Protein AF-A0A356T9X7-F1 (afdb_monomer)

Nearest PDB structures (foldseek):
  4q1z-assembly1_A  TM=3.725E-01  e=5.672E-03  Bacteroides thetaiotaomicron VPI-5482
  8qox-assembly1_X  TM=5.137E-01  e=8.624E-02  Sulfolobus acidocaldarius DSM 639
  5xgi-assembly1_A  TM=4.106E-01  e=8.331E-01  Homo sapiens
  2pmq-assembly1_B  TM=5.609E-01  e=1.843E+00  Salipiger bermudensis HTCC2601

Sequence (178 aa):
MLAACDPGSSGVQIELYAQADVSELSVTVVSLDSPSLPPAMPAPRVFTPARSQRDLEDNPLRVGIELDRPSTILVHMVAKTPDDGVLVATRCYGVTGIVTDSVVLVGPVGALDLDGDTWLSSAATSCRERSEGGGERACEDTDYLCPEMRASDCDDSNDMIFPGAGFQCQNGVDEDCD

Radius of gyration: 16.41 Å; Cα contacts (8 Å, |Δi|>4): 429; chains: 1; bounding box: 50×40×50 Å

Structure (mmCIF, N/CA/C/O backbone):
data_AF-A0A356T9X7-F1
#
_entry.id   AF-A0A356T9X7-F1
#
loop_
_atom_site.group_PDB
_atom_site.id
_atom_site.type_symbol
_atom_site.label_atom_id
_atom_site.label_alt_id
_atom_site.label_comp_id
_atom_site.label_asym_id
_atom_site.label_entity_id
_atom_site.label_seq_id
_atom_site.pdbx_PDB_ins_code
_atom_site.Cartn_x
_atom_site.Cartn_y
_atom_site.Cartn_z
_atom_site.occupancy
_atom_site.B_iso_or_equiv
_atom_site.auth_seq_id
_atom_site.auth_comp_id
_atom_site.auth_asym_id
_atom_site.auth_atom_id
_atom_site.pdbx_PDB_model_num
ATOM 1 N N . MET A 1 1 ? -33.752 -11.631 7.894 1.00 36.06 1 MET A N 1
ATOM 2 C CA . MET A 1 1 ? -33.281 -12.626 6.913 1.00 36.06 1 MET A CA 1
ATOM 3 C C . MET A 1 1 ? -31.774 -12.464 6.861 1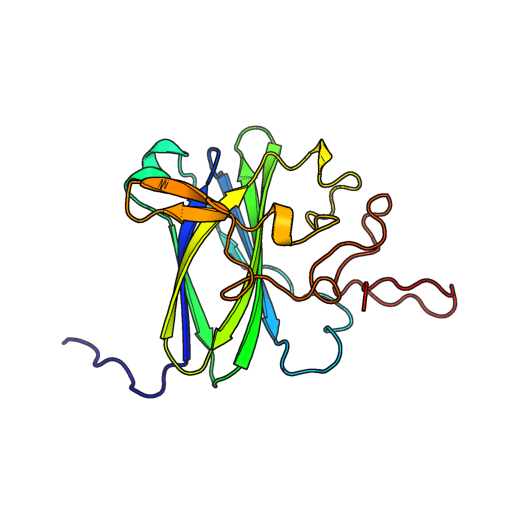.00 36.06 1 MET A C 1
ATOM 5 O O . MET A 1 1 ? -31.303 -11.503 6.277 1.00 36.06 1 MET A O 1
ATOM 9 N N . LEU A 1 2 ? -31.053 -13.264 7.648 1.00 42.03 2 LEU A N 1
ATOM 10 C CA . LEU A 1 2 ? -29.591 -13.219 7.721 1.00 42.03 2 LEU A CA 1
ATOM 11 C C . LEU A 1 2 ? -29.070 -13.966 6.493 1.00 42.03 2 LEU A C 1
ATOM 13 O O . LEU A 1 2 ? -29.421 -15.132 6.314 1.00 42.03 2 LEU A O 1
ATOM 17 N N . ALA A 1 3 ? -28.330 -13.284 5.620 1.00 44.94 3 ALA A N 1
ATOM 18 C CA . ALA A 1 3 ? -27.620 -13.945 4.535 1.00 44.94 3 ALA A CA 1
ATOM 19 C C . ALA A 1 3 ? -26.618 -14.917 5.169 1.00 44.94 3 ALA A C 1
ATOM 21 O O . ALA A 1 3 ? -25.785 -14.511 5.977 1.00 44.94 3 ALA A O 1
ATOM 22 N N . ALA A 1 4 ? -26.769 -16.207 4.879 1.00 49.22 4 ALA A N 1
ATOM 23 C CA . ALA A 1 4 ? -25.780 -17.203 5.254 1.00 49.22 4 ALA A CA 1
ATOM 24 C C . ALA A 1 4 ? -24.479 -16.878 4.508 1.00 49.22 4 ALA A C 1
ATOM 26 O O . ALA A 1 4 ? -24.523 -16.646 3.301 1.00 49.22 4 ALA A O 1
ATOM 27 N N . CYS A 1 5 ? -23.350 -16.834 5.220 1.00 48.06 5 CYS A N 1
ATOM 28 C CA . CYS A 1 5 ? -22.033 -16.733 4.602 1.00 48.06 5 CYS A CA 1
ATOM 29 C C . CYS A 1 5 ? -21.877 -17.890 3.610 1.00 48.06 5 CYS A C 1
ATOM 31 O O . CYS A 1 5 ? -22.024 -19.050 3.999 1.00 48.06 5 CYS A O 1
ATOM 33 N N . ASP A 1 6 ? -21.628 -17.570 2.343 1.00 56.34 6 ASP A N 1
ATOM 34 C CA . ASP A 1 6 ? -21.307 -18.561 1.325 1.00 56.34 6 ASP A CA 1
ATOM 35 C C . ASP A 1 6 ? -19.989 -19.253 1.724 1.00 56.34 6 ASP A C 1
ATOM 37 O O . ASP A 1 6 ? -18.969 -18.572 1.841 1.00 56.34 6 ASP A O 1
ATOM 41 N N . PRO A 1 7 ? -19.973 -20.573 1.987 1.00 52.97 7 PRO A N 1
ATOM 42 C CA . PRO A 1 7 ? -18.763 -21.296 2.378 1.00 52.97 7 PRO A CA 1
ATOM 43 C C . PRO A 1 7 ? -17.703 -21.376 1.260 1.00 52.97 7 PRO A C 1
ATOM 45 O O . PRO A 1 7 ? -16.644 -21.959 1.488 1.00 52.97 7 PRO A O 1
ATOM 48 N N . GLY A 1 8 ? -17.972 -20.818 0.071 1.00 56.91 8 GLY A N 1
ATOM 49 C CA . GLY A 1 8 ? -17.011 -20.656 -1.023 1.00 56.91 8 GLY A CA 1
ATOM 50 C C . GLY A 1 8 ? -16.302 -19.297 -1.094 1.00 56.91 8 GLY A C 1
ATOM 51 O O . GLY A 1 8 ? -15.525 -19.093 -2.025 1.00 56.91 8 GLY A O 1
ATOM 52 N N . SER A 1 9 ? -16.547 -18.359 -0.169 1.00 74.44 9 SER A N 1
ATOM 53 C CA . SER A 1 9 ? -15.955 -17.020 -0.260 1.00 74.44 9 SER A CA 1
ATOM 54 C C . SER A 1 9 ? -14.454 -17.023 0.062 1.00 74.44 9 SER A C 1
ATOM 56 O O . SER A 1 9 ? -14.013 -17.412 1.145 1.00 74.44 9 SER A O 1
ATOM 58 N N . SER A 1 10 ? -13.653 -16.585 -0.909 1.00 91.06 10 SER A N 1
ATOM 59 C CA . SER A 1 10 ? -12.241 -16.244 -0.721 1.00 91.06 10 SER A CA 1
ATOM 60 C C . SER A 1 10 ? -12.121 -14.726 -0.663 1.00 91.06 10 SER A C 1
ATOM 62 O O . SER A 1 10 ? -12.774 -14.026 -1.433 1.00 91.06 10 SER A O 1
ATOM 64 N N . GLY A 1 11 ? -11.321 -14.191 0.251 1.00 95.25 11 GLY A N 1
ATOM 65 C CA .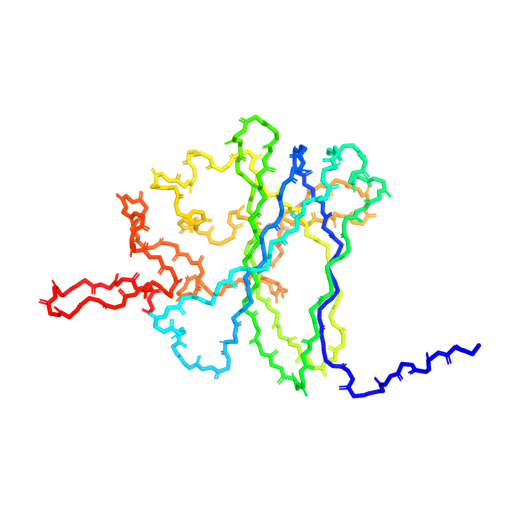 GLY A 1 11 ? -11.154 -12.748 0.347 1.00 95.25 11 GLY A CA 1
ATOM 66 C C . GLY A 1 11 ? -10.278 -12.289 1.497 1.00 95.25 11 GLY A C 1
ATOM 67 O O . GLY A 1 11 ? -9.840 -13.081 2.329 1.00 95.25 11 GLY A O 1
ATOM 68 N N . VAL A 1 12 ? -10.052 -10.981 1.540 1.00 97.19 12 VAL A N 1
ATOM 69 C CA . VAL A 1 12 ? -9.304 -10.303 2.600 1.00 97.19 12 VAL A CA 1
ATOM 70 C C . VAL A 1 12 ? -10.206 -9.264 3.255 1.00 97.19 12 VAL A C 1
ATOM 72 O O . VAL A 1 12 ? -10.889 -8.502 2.570 1.00 97.19 12 VAL A O 1
ATOM 75 N N . GLN A 1 13 ? -10.215 -9.228 4.582 1.00 97.38 13 GLN A N 1
ATOM 76 C CA . GLN A 1 13 ? -10.839 -8.180 5.379 1.00 97.38 13 GLN A CA 1
ATOM 77 C C . GLN A 1 13 ? -9.746 -7.432 6.132 1.00 97.38 13 GLN A C 1
ATOM 79 O O . GLN A 1 13 ? -9.086 -8.002 6.996 1.00 97.38 13 GLN A O 1
ATOM 84 N N . ILE A 1 14 ? -9.564 -6.159 5.803 1.00 97.69 14 ILE A N 1
ATOM 85 C CA . ILE A 1 14 ? -8.523 -5.315 6.386 1.00 97.69 14 ILE A CA 1
ATOM 86 C C . ILE A 1 14 ? -9.181 -4.301 7.317 1.00 97.69 14 ILE A C 1
ATOM 88 O O . ILE A 1 14 ? -10.026 -3.511 6.884 1.00 97.69 14 ILE A O 1
ATOM 92 N N . GLU A 1 15 ? -8.782 -4.305 8.586 1.00 97.31 15 GLU A N 1
ATOM 93 C CA . GLU A 1 15 ? -8.975 -3.178 9.496 1.00 97.31 15 GLU A CA 1
ATOM 94 C C . GLU A 1 15 ? -7.831 -2.184 9.292 1.00 97.31 15 GLU A C 1
ATOM 96 O O . GLU A 1 15 ? -6.682 -2.437 9.646 1.00 97.31 15 GLU A O 1
ATOM 101 N N . LEU A 1 16 ? -8.147 -1.056 8.671 1.00 97.88 16 LEU A N 1
ATOM 102 C CA . LEU A 1 16 ? -7.188 -0.064 8.223 1.00 97.88 16 LEU A CA 1
ATOM 103 C C . LEU A 1 16 ? -7.146 1.127 9.187 1.00 97.88 16 LEU A C 1
ATOM 105 O O . LEU A 1 16 ? -8.133 1.846 9.384 1.00 97.88 16 LEU A O 1
ATOM 109 N N . TYR A 1 17 ? -5.961 1.326 9.745 1.00 97.56 17 TYR A N 1
ATOM 110 C CA . TYR A 1 17 ? -5.529 2.435 10.584 1.00 97.56 17 TYR A CA 1
ATOM 111 C C . TYR A 1 17 ? -4.549 3.318 9.802 1.00 97.56 17 TYR A C 1
ATOM 113 O O . TYR A 1 17 ? -4.086 2.955 8.719 1.00 97.56 17 TYR A O 1
ATOM 121 N N . ALA A 1 18 ? -4.189 4.472 10.356 1.00 97.44 18 ALA A N 1
ATOM 122 C CA . ALA A 1 18 ? -3.248 5.390 9.728 1.00 97.44 18 ALA A CA 1
ATOM 123 C C . ALA A 1 18 ? -2.431 6.157 10.773 1.00 97.44 18 ALA A C 1
ATOM 125 O O . ALA A 1 18 ? -2.897 6.365 11.893 1.00 97.44 18 ALA A O 1
ATOM 126 N N . GLN A 1 19 ? -1.232 6.601 10.393 1.00 96.50 19 GLN A N 1
ATOM 127 C CA . GLN A 1 19 ? -0.386 7.483 11.209 1.00 96.50 19 GLN A CA 1
ATOM 128 C C . GLN A 1 19 ? -0.800 8.964 11.154 1.00 96.50 19 GLN A C 1
ATOM 130 O O . GLN A 1 19 ? -0.303 9.766 11.942 1.00 96.50 19 GLN A O 1
ATOM 135 N N . ALA A 1 20 ? -1.714 9.333 10.253 1.00 97.06 20 ALA A N 1
ATOM 136 C CA . ALA A 1 20 ? -2.249 10.686 10.118 1.00 97.06 20 ALA A CA 1
ATOM 137 C C . ALA A 1 20 ? -3.712 10.666 9.633 1.00 97.06 20 ALA A C 1
ATOM 139 O O . ALA A 1 20 ? -4.288 9.603 9.390 1.00 97.06 20 ALA A O 1
ATOM 140 N N . ASP A 1 21 ? -4.313 11.850 9.512 1.00 98.00 21 ASP A N 1
ATOM 141 C CA . ASP A 1 21 ? -5.657 12.033 8.957 1.00 98.00 21 ASP A CA 1
ATOM 142 C C . ASP A 1 21 ? -5.719 11.576 7.489 1.00 98.00 21 ASP A C 1
ATOM 144 O O . ASP A 1 21 ? -4.783 11.791 6.722 1.00 98.00 21 ASP A O 1
ATOM 148 N N . VAL A 1 22 ? -6.845 10.983 7.085 1.00 98.12 22 VAL A N 1
ATOM 149 C CA . VAL A 1 22 ? -7.063 10.411 5.748 1.00 98.12 22 VAL A CA 1
ATOM 150 C C . VAL A 1 22 ? -8.223 11.121 5.052 1.00 98.12 22 VAL A C 1
ATOM 152 O O . VAL A 1 22 ? -9.377 11.012 5.476 1.00 98.12 22 VAL A O 1
ATOM 155 N N . SER A 1 23 ? -7.938 11.816 3.952 1.00 97.88 23 SER A N 1
ATOM 156 C CA . SER A 1 23 ? -8.932 12.476 3.094 1.00 97.88 23 SER A CA 1
ATOM 157 C C . SER A 1 23 ? -9.396 11.568 1.947 1.00 97.88 23 SER A C 1
ATOM 159 O O . SER A 1 23 ? -10.595 11.479 1.670 1.00 97.88 23 SER A O 1
ATOM 161 N N . GLU A 1 24 ? -8.463 10.830 1.347 1.00 98.25 24 GLU A N 1
ATOM 162 C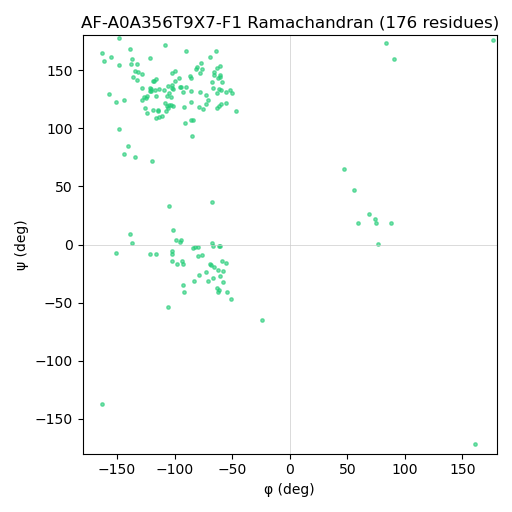 CA . GLU A 1 24 ? -8.665 9.909 0.224 1.00 98.25 24 GLU A CA 1
ATOM 163 C C . GLU A 1 24 ? -7.906 8.602 0.481 1.00 98.25 24 GLU A C 1
ATOM 165 O O . GLU A 1 24 ? -6.821 8.627 1.052 1.00 98.25 24 GLU A O 1
ATOM 170 N N . LEU A 1 25 ? -8.468 7.472 0.054 1.00 98.56 25 LEU A N 1
ATOM 171 C CA . LEU A 1 25 ? -7.849 6.149 0.065 1.00 98.56 25 LEU A CA 1
ATOM 172 C C . LEU A 1 25 ? -7.975 5.529 -1.327 1.00 98.56 25 LEU A C 1
ATOM 174 O O . LEU A 1 25 ? -9.080 5.361 -1.835 1.00 98.56 25 LEU A O 1
ATOM 178 N N . SER A 1 26 ? -6.851 5.137 -1.903 1.00 98.50 26 SER A N 1
ATOM 179 C CA . SER A 1 26 ? -6.735 4.388 -3.147 1.00 98.50 26 SER A CA 1
ATOM 180 C C . SER A 1 26 ? -6.269 2.968 -2.841 1.00 98.50 26 SER A C 1
ATOM 182 O O . SER A 1 26 ? -5.328 2.777 -2.076 1.00 98.50 26 SER A O 1
ATOM 184 N N . VAL A 1 27 ? -6.933 1.970 -3.427 1.00 98.56 27 VAL A N 1
ATOM 185 C CA . VAL A 1 27 ? -6.595 0.550 -3.259 1.00 98.56 27 VAL A CA 1
ATOM 186 C C . VAL A 1 27 ? -6.389 -0.090 -4.625 1.00 98.56 27 VAL A C 1
ATOM 188 O O . VAL A 1 27 ? -7.327 -0.182 -5.425 1.00 98.56 27 VAL A O 1
ATOM 191 N N . THR A 1 28 ? -5.174 -0.563 -4.870 1.00 97.94 28 THR A N 1
ATOM 192 C CA . THR A 1 28 ? -4.791 -1.344 -6.048 1.00 97.94 28 THR A CA 1
ATOM 193 C C . THR A 1 28 ? -4.633 -2.803 -5.638 1.00 97.94 28 THR A C 1
ATOM 195 O O . THR A 1 28 ? -3.964 -3.105 -4.652 1.00 97.94 28 THR A O 1
ATOM 198 N N . VAL A 1 29 ? -5.260 -3.716 -6.384 1.00 97.25 29 VAL A N 1
ATOM 199 C CA . VAL A 1 29 ? -5.202 -5.161 -6.123 1.00 97.25 29 VAL A CA 1
ATOM 200 C C . VAL A 1 29 ? -4.697 -5.874 -7.366 1.00 97.25 29 VAL A C 1
ATOM 202 O O . VAL A 1 29 ? -5.246 -5.690 -8.453 1.00 97.25 29 VAL A O 1
ATOM 205 N N . VAL A 1 30 ? -3.676 -6.707 -7.195 1.00 95.56 30 VAL A N 1
ATOM 206 C CA . VAL A 1 30 ? -2.995 -7.425 -8.275 1.00 95.56 30 VAL A CA 1
ATOM 207 C C . VAL A 1 30 ? -2.933 -8.904 -7.931 1.00 95.56 30 VAL A C 1
ATOM 209 O O . VAL A 1 30 ? -2.582 -9.261 -6.812 1.00 95.56 30 VAL A O 1
ATOM 212 N N . SER A 1 31 ? -3.254 -9.781 -8.883 1.00 93.69 31 SER A N 1
ATOM 213 C CA . SER A 1 31 ? -3.030 -11.219 -8.703 1.00 93.69 31 SER A CA 1
ATOM 214 C C . SER A 1 31 ? -1.556 -11.554 -8.923 1.00 93.69 31 SER A C 1
ATOM 216 O O . SER A 1 31 ? -0.975 -11.173 -9.937 1.00 93.69 31 SER A O 1
ATOM 218 N N . LEU A 1 32 ? -0.978 -12.302 -7.988 1.00 92.88 32 LEU A N 1
ATOM 219 C CA . LEU A 1 32 ? 0.388 -12.827 -8.031 1.00 92.88 32 LEU A CA 1
ATOM 220 C C . LEU A 1 32 ? 0.435 -14.310 -8.431 1.00 92.88 32 LEU A C 1
ATOM 222 O O . LEU A 1 32 ? 1.473 -14.954 -8.304 1.00 92.88 32 LEU A O 1
ATOM 226 N N . ASP A 1 33 ? -0.671 -14.870 -8.929 1.00 91.81 33 ASP A N 1
ATOM 227 C CA . ASP A 1 33 ? -0.693 -16.240 -9.464 1.00 91.81 33 ASP A CA 1
ATOM 228 C C . ASP A 1 33 ? 0.175 -16.375 -10.736 1.00 91.81 33 ASP A C 1
ATOM 230 O O . ASP A 1 33 ? 0.554 -17.481 -11.126 1.00 91.81 33 ASP A O 1
ATOM 234 N N . SER A 1 34 ? 0.472 -15.251 -11.397 1.00 88.25 34 SER A N 1
ATOM 235 C CA . SER A 1 34 ? 1.355 -15.172 -12.561 1.00 88.25 34 SER A CA 1
ATOM 236 C C . SER A 1 34 ? 2.827 -15.015 -12.152 1.00 88.25 34 SER A C 1
ATOM 238 O O . SER A 1 34 ? 3.132 -14.309 -11.186 1.00 88.25 34 SER A O 1
ATOM 240 N N . PRO A 1 35 ? 3.775 -15.602 -12.911 1.00 82.38 35 PRO A N 1
ATOM 241 C CA . PRO A 1 35 ? 5.205 -15.492 -12.619 1.00 82.38 35 PRO A CA 1
ATOM 242 C C . PRO A 1 35 ? 5.775 -14.084 -12.840 1.00 82.38 35 PRO A C 1
ATOM 244 O O . PRO A 1 35 ? 6.825 -13.802 -12.278 1.00 82.38 35 PRO A O 1
ATOM 247 N N . SER A 1 36 ? 5.072 -13.218 -13.571 1.00 84.56 36 SER A N 1
ATOM 248 C CA . SER A 1 36 ? 5.383 -11.795 -13.750 1.00 84.56 36 SER A CA 1
ATOM 249 C C . SER A 1 36 ? 4.215 -10.927 -13.271 1.00 84.56 36 SER A C 1
ATOM 251 O O . SER A 1 36 ? 3.093 -11.429 -13.097 1.00 84.56 36 SER A O 1
ATOM 253 N N . LEU A 1 37 ? 4.470 -9.646 -12.998 1.00 88.00 37 LEU A N 1
ATOM 254 C CA . LEU A 1 37 ? 3.409 -8.665 -12.755 1.00 88.00 37 LEU A CA 1
ATOM 255 C C . LEU A 1 37 ? 2.644 -8.383 -14.062 1.00 88.00 37 LEU A C 1
ATOM 257 O O . LEU A 1 37 ? 3.099 -8.752 -15.152 1.00 88.00 37 LEU A O 1
ATOM 261 N N . PRO A 1 38 ? 1.425 -7.816 -13.993 1.00 87.81 38 PRO A N 1
ATOM 262 C CA . PRO A 1 38 ? 0.807 -7.282 -15.195 1.00 87.81 38 PRO A CA 1
ATOM 263 C C . PRO A 1 38 ? 1.695 -6.162 -15.765 1.00 87.81 38 PRO A C 1
ATOM 265 O O . PRO A 1 38 ? 2.204 -5.362 -14.989 1.00 87.81 38 PRO A O 1
ATOM 268 N N . PRO A 1 39 ? 1.797 -6.026 -17.099 1.00 81.75 39 PRO A N 1
ATOM 269 C CA . PRO A 1 39 ? 2.630 -5.004 -17.750 1.00 81.75 39 PRO A CA 1
ATOM 270 C C . PRO A 1 39 ? 2.133 -3.564 -17.533 1.00 81.75 39 PRO A C 1
ATOM 272 O O . PRO A 1 39 ? 2.631 -2.639 -18.157 1.00 81.75 39 PRO A O 1
ATOM 275 N N . ALA A 1 40 ? 1.053 -3.387 -16.779 1.00 87.62 40 ALA A N 1
ATOM 276 C CA . ALA A 1 40 ? 0.571 -2.112 -16.283 1.00 87.62 40 ALA A CA 1
ATOM 277 C C . ALA A 1 40 ? -0.294 -2.399 -15.054 1.00 87.62 40 ALA A C 1
ATOM 279 O O . ALA A 1 40 ? -1.216 -3.228 -15.121 1.00 87.62 40 ALA A O 1
ATOM 280 N N . MET A 1 41 ? -0.034 -1.698 -13.953 1.00 91.38 41 MET A N 1
ATOM 281 C CA . MET A 1 41 ? -0.850 -1.827 -12.753 1.00 91.38 41 MET A CA 1
ATOM 282 C C . MET A 1 41 ? -2.324 -1.478 -13.026 1.00 91.38 41 MET A C 1
ATOM 284 O O . MET A 1 41 ? -2.635 -0.534 -13.764 1.00 91.38 41 MET A O 1
ATOM 288 N N . PRO A 1 42 ? -3.273 -2.233 -12.444 1.00 94.00 42 PRO A N 1
ATOM 289 C CA . PRO A 1 42 ? -4.685 -1.927 -12.580 1.00 94.00 42 PRO A CA 1
ATOM 290 C C . PRO A 1 42 ? -5.007 -0.594 -11.901 1.00 94.00 42 PRO A C 1
ATOM 292 O O . PRO A 1 42 ? -4.452 -0.258 -10.859 1.00 94.00 42 PRO A O 1
ATOM 295 N N . ALA A 1 43 ? -5.959 0.149 -12.466 1.00 94.50 43 ALA A N 1
ATOM 296 C CA . ALA A 1 43 ? -6.378 1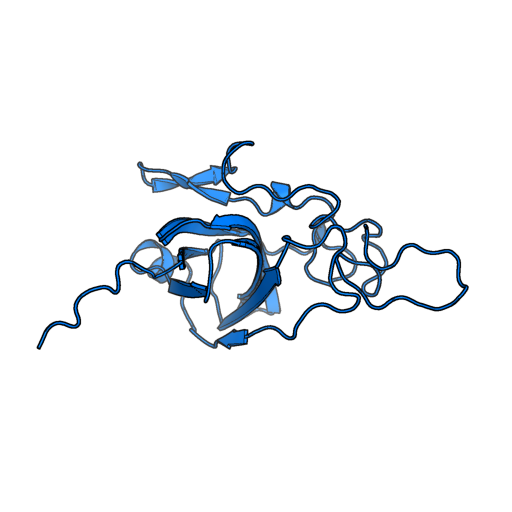.418 -11.884 1.00 94.50 43 ALA A CA 1
ATOM 297 C C . ALA A 1 43 ? -6.917 1.224 -10.448 1.00 94.50 43 ALA A C 1
ATOM 299 O O . ALA A 1 43 ? -7.774 0.348 -10.239 1.00 94.50 43 ALA A O 1
ATOM 300 N N . PRO A 1 44 ? -6.483 2.056 -9.481 1.00 96.81 44 PRO A N 1
ATOM 301 C CA . PRO A 1 44 ? -6.924 1.941 -8.100 1.00 96.81 44 PRO A CA 1
ATOM 302 C C . PRO A 1 44 ? -8.428 2.173 -7.966 1.00 96.81 44 PRO A C 1
ATOM 304 O O . PRO A 1 44 ? -9.058 2.924 -8.719 1.00 96.81 44 PRO A O 1
ATOM 307 N N . ARG A 1 45 ? -9.023 1.551 -6.951 1.00 98.06 45 ARG A N 1
ATOM 308 C CA . ARG A 1 45 ? -10.342 1.935 -6.443 1.00 98.06 45 ARG A CA 1
ATOM 309 C C . ARG A 1 45 ? -10.162 3.049 -5.421 1.00 98.06 45 ARG A C 1
ATOM 311 O O . ARG A 1 45 ? -9.450 2.858 -4.443 1.00 98.06 45 ARG A O 1
ATOM 318 N N . VAL A 1 46 ? -10.806 4.189 -5.661 1.00 98.00 46 VAL A N 1
ATOM 319 C CA . VAL A 1 46 ? -10.654 5.404 -4.851 1.00 98.00 46 VAL A CA 1
ATOM 320 C C . VAL A 1 46 ? -11.879 5.618 -3.964 1.00 98.00 46 VAL A C 1
ATOM 322 O O . VAL A 1 46 ? -13.020 5.494 -4.414 1.00 98.00 46 VAL A O 1
ATOM 325 N N . PHE A 1 47 ? -11.632 5.973 -2.709 1.00 97.44 47 PHE A N 1
ATOM 326 C CA . PHE A 1 47 ? -12.617 6.248 -1.670 1.00 97.44 47 PHE A CA 1
ATOM 327 C C . PHE A 1 47 ? -12.263 7.562 -0.969 1.00 97.44 47 PHE A C 1
ATOM 329 O O . PHE A 1 47 ? -11.091 7.873 -0.795 1.00 97.44 47 PHE A O 1
ATOM 336 N N . THR A 1 48 ? -13.255 8.316 -0.498 1.00 97.50 48 THR A N 1
ATOM 337 C CA . THR A 1 48 ? -13.041 9.594 0.210 1.00 97.50 48 THR A CA 1
ATOM 338 C C . THR A 1 48 ? -13.608 9.522 1.629 1.00 97.50 48 THR A C 1
ATOM 340 O O . THR A 1 48 ? -14.682 10.071 1.896 1.00 97.50 48 THR A O 1
ATOM 343 N N . PRO A 1 49 ? -12.969 8.767 2.538 1.00 94.25 49 PRO A N 1
ATOM 344 C CA . PRO A 1 49 ? -13.551 8.471 3.840 1.00 94.25 49 PRO A CA 1
ATOM 345 C C . PRO A 1 49 ? -13.547 9.677 4.795 1.00 94.25 49 PRO A C 1
ATOM 347 O O . PRO A 1 49 ? -14.378 9.699 5.700 1.00 94.25 49 PRO A O 1
ATOM 350 N N . ALA A 1 50 ? -12.644 10.652 4.598 1.00 94.88 50 ALA A N 1
ATOM 351 C CA . ALA A 1 50 ? -12.498 11.866 5.412 1.00 94.88 50 ALA A CA 1
ATOM 352 C C . ALA A 1 50 ? -12.502 11.586 6.931 1.00 94.88 50 ALA A C 1
ATOM 354 O O . ALA A 1 50 ? -13.417 11.981 7.657 1.00 94.88 50 ALA A O 1
ATOM 355 N N . ARG A 1 51 ? -11.483 10.864 7.410 1.00 97.56 51 ARG A N 1
ATOM 356 C CA . ARG A 1 51 ? -11.367 10.387 8.799 1.00 97.56 51 ARG A CA 1
ATOM 357 C C . ARG A 1 51 ? -10.122 10.960 9.458 1.00 97.56 51 ARG A C 1
ATOM 359 O O . ARG A 1 51 ? -9.071 11.020 8.828 1.00 97.56 51 ARG A O 1
ATOM 366 N N . SER A 1 52 ? -10.226 11.329 10.731 1.00 98.00 52 SER A N 1
ATOM 367 C CA . SER A 1 52 ? -9.048 11.712 11.507 1.00 98.00 52 SER A CA 1
ATOM 368 C C . SER A 1 52 ? -8.298 10.483 12.012 1.00 98.00 52 SER A C 1
ATOM 370 O O . SER A 1 52 ? -8.909 9.442 12.261 1.00 98.00 52 SER A O 1
ATOM 372 N N . GLN A 1 53 ? -6.991 10.618 12.230 1.00 96.31 53 GLN A N 1
ATOM 373 C CA . GLN A 1 53 ? -6.143 9.572 12.802 1.00 96.31 53 GLN A CA 1
ATOM 374 C C . GLN A 1 53 ? -6.751 9.012 14.094 1.00 96.31 53 GLN A C 1
ATOM 376 O O . GLN A 1 53 ? -6.887 7.805 14.266 1.00 96.31 53 GLN A O 1
ATOM 381 N N . ARG A 1 54 ? -7.185 9.909 14.984 1.00 95.62 54 ARG A N 1
ATOM 382 C CA . ARG A 1 54 ? -7.774 9.551 16.276 1.00 95.62 54 ARG A CA 1
ATOM 383 C C . ARG A 1 54 ? -9.060 8.742 16.136 1.00 95.62 54 ARG A C 1
ATOM 385 O O . ARG A 1 54 ? -9.288 7.816 16.898 1.00 95.62 54 ARG A O 1
ATOM 392 N N . ASP A 1 55 ? -9.917 9.094 15.183 1.00 96.94 55 ASP A N 1
ATOM 393 C CA . ASP A 1 55 ? -11.145 8.334 14.948 1.00 96.94 55 ASP A CA 1
ATOM 394 C C . ASP A 1 55 ? -10.846 6.966 14.317 1.00 96.94 55 ASP A C 1
ATOM 396 O O . ASP A 1 55 ? -11.531 5.993 14.610 1.00 96.94 55 ASP A O 1
ATOM 400 N N . LEU A 1 56 ? -9.789 6.852 13.509 1.00 96.12 56 LEU A N 1
ATOM 401 C CA . LEU A 1 56 ? -9.330 5.562 12.988 1.00 96.12 56 LEU A CA 1
ATOM 402 C C . LEU A 1 56 ? -8.788 4.637 14.086 1.00 96.12 56 LEU A C 1
ATOM 404 O O . LEU A 1 56 ? -8.903 3.424 13.940 1.00 96.12 56 LEU A O 1
ATOM 408 N N . GLU A 1 57 ? -8.240 5.168 15.185 1.00 93.69 57 GLU A N 1
ATOM 409 C CA . GLU A 1 57 ? -7.801 4.353 16.330 1.00 93.69 57 GLU A CA 1
ATOM 410 C C . GLU A 1 57 ? -8.959 3.609 17.007 1.00 93.69 57 GLU A C 1
ATOM 412 O O . GLU A 1 57 ? -8.779 2.457 17.407 1.00 93.69 57 GLU A O 1
ATOM 417 N N . ASP A 1 58 ? -10.129 4.246 17.097 1.00 93.88 58 ASP A N 1
ATOM 418 C CA . ASP A 1 58 ? -11.328 3.687 17.732 1.00 93.88 58 ASP A CA 1
ATOM 419 C C . ASP A 1 58 ? -12.243 2.966 16.722 1.00 93.88 58 ASP A C 1
ATOM 421 O O . ASP A 1 58 ? -12.881 1.962 17.041 1.00 93.88 58 ASP A O 1
ATOM 425 N N . ASN A 1 59 ? -12.309 3.475 15.490 1.00 95.94 59 ASN A N 1
ATOM 426 C CA . ASN A 1 59 ? -13.223 3.053 14.433 1.00 95.94 59 ASN A CA 1
ATOM 427 C C . ASN A 1 59 ? -12.461 2.906 13.098 1.00 95.94 59 ASN A C 1
ATOM 429 O O . ASN A 1 59 ? -12.610 3.761 12.209 1.00 95.94 59 ASN A O 1
ATOM 433 N N . PRO A 1 60 ? -11.660 1.840 12.916 1.00 96.75 60 PRO A N 1
ATOM 434 C CA . PRO A 1 60 ? -10.846 1.668 11.716 1.00 96.75 60 PRO A CA 1
ATOM 435 C C . PRO A 1 60 ? -11.705 1.590 10.452 1.00 96.75 60 PRO A C 1
ATOM 437 O O . PRO A 1 60 ? -12.872 1.177 10.478 1.00 96.75 60 PRO A O 1
ATOM 440 N N . LEU A 1 61 ? -11.120 1.971 9.317 1.00 97.44 61 LEU A N 1
ATOM 441 C CA . LEU A 1 61 ? -11.739 1.707 8.021 1.00 97.44 61 LEU A CA 1
ATOM 442 C C . LEU A 1 61 ? -11.732 0.201 7.770 1.00 97.44 61 LEU A C 1
ATOM 444 O O . LEU A 1 61 ? -10.770 -0.482 8.090 1.00 97.44 61 LEU A O 1
ATOM 448 N N . ARG A 1 62 ? -12.812 -0.333 7.203 1.00 97.06 62 ARG A N 1
ATOM 449 C CA . ARG A 1 62 ? -12.913 -1.760 6.880 1.00 97.06 62 ARG A CA 1
ATOM 450 C C . ARG A 1 62 ? -12.908 -1.916 5.372 1.00 97.06 62 ARG A C 1
ATOM 452 O O . ARG A 1 62 ? -13.866 -1.509 4.718 1.00 97.06 62 ARG A O 1
ATOM 459 N N . VAL A 1 63 ? -11.833 -2.479 4.836 1.00 97.31 63 VAL A N 1
ATOM 460 C CA . VAL A 1 63 ? -11.691 -2.761 3.404 1.00 97.31 63 VAL A CA 1
ATOM 461 C C . VAL A 1 63 ? -11.922 -4.251 3.188 1.00 97.31 63 VAL A C 1
ATOM 463 O O . VAL A 1 63 ? -11.219 -5.082 3.755 1.00 97.31 63 VAL A O 1
ATOM 466 N N . GLY A 1 64 ? -12.934 -4.585 2.390 1.00 96.81 64 GLY A N 1
ATOM 467 C CA . GLY A 1 64 ? -13.200 -5.952 1.953 1.00 96.81 64 GLY A CA 1
ATOM 468 C C . GLY A 1 64 ? -12.734 -6.146 0.515 1.00 96.81 64 GLY A C 1
ATOM 469 O O . GLY A 1 64 ? -13.130 -5.382 -0.364 1.00 96.81 64 GLY A O 1
ATOM 470 N N . ILE A 1 65 ? -11.915 -7.166 0.284 1.00 96.75 65 ILE A N 1
ATOM 471 C CA . ILE A 1 65 ? -11.493 -7.611 -1.045 1.00 96.75 65 ILE A CA 1
ATOM 472 C C . ILE A 1 65 ? -12.084 -8.999 -1.255 1.00 96.75 65 ILE A C 1
ATOM 474 O O . ILE A 1 65 ? -11.668 -9.958 -0.609 1.00 96.75 65 ILE A O 1
ATOM 478 N N . GLU A 1 66 ? -13.068 -9.099 -2.141 1.00 95.00 66 GLU A N 1
ATOM 479 C CA . GLU A 1 66 ? -13.688 -10.369 -2.517 1.00 95.00 66 GLU A CA 1
ATOM 480 C C . GLU A 1 66 ? -12.940 -10.978 -3.705 1.00 95.00 66 GLU A C 1
ATOM 482 O O . GLU A 1 66 ? -12.600 -10.278 -4.660 1.00 95.00 66 GLU A O 1
ATOM 487 N N . LEU A 1 67 ? -12.678 -12.283 -3.639 1.00 93.50 67 LEU A N 1
ATOM 488 C CA . LEU A 1 67 ? -12.020 -13.047 -4.689 1.00 93.50 67 LEU A CA 1
ATOM 489 C C . LEU A 1 67 ? -12.934 -14.178 -5.158 1.00 93.50 67 LEU A C 1
ATOM 491 O O . LEU A 1 67 ? -13.462 -14.949 -4.357 1.00 93.50 67 LEU A O 1
ATOM 495 N N . ASP A 1 68 ? -13.035 -14.335 -6.476 1.00 91.56 68 ASP A N 1
ATOM 496 C CA . ASP A 1 68 ? -13.837 -15.397 -7.098 1.00 91.56 68 ASP A CA 1
ATOM 497 C C . ASP A 1 68 ? -13.256 -16.804 -6.865 1.00 91.56 68 ASP A C 1
ATOM 499 O O . ASP A 1 68 ? -13.927 -17.816 -7.077 1.00 91.56 68 ASP A O 1
ATOM 503 N N . ARG A 1 69 ? -11.979 -16.883 -6.477 1.00 91.25 69 ARG A N 1
ATOM 504 C CA . ARG A 1 69 ? -11.253 -18.126 -6.202 1.00 91.25 69 ARG A CA 1
ATOM 505 C C . ARG A 1 69 ? -10.088 -17.877 -5.242 1.00 91.25 69 ARG A C 1
ATOM 507 O O . ARG A 1 69 ? -9.606 -16.746 -5.170 1.00 91.25 69 ARG A O 1
ATOM 514 N N . PRO A 1 70 ? -9.569 -18.929 -4.587 1.00 94.19 70 PRO A N 1
ATOM 515 C CA . PRO A 1 70 ? -8.280 -18.868 -3.913 1.00 94.19 70 PRO A CA 1
ATOM 516 C C . PRO A 1 70 ? -7.177 -18.335 -4.837 1.00 94.19 70 PRO A C 1
ATOM 518 O O . PRO A 1 70 ? -7.072 -18.773 -5.989 1.00 94.19 70 PRO A O 1
ATOM 521 N N . SER A 1 71 ? -6.379 -17.390 -4.346 1.00 94.19 71 SER A N 1
ATOM 522 C CA . SER A 1 71 ? -5.314 -16.719 -5.102 1.00 94.19 71 SER A CA 1
ATOM 523 C C . SER A 1 71 ? -4.319 -16.056 -4.152 1.00 94.19 71 SER A C 1
ATOM 525 O O . SER A 1 71 ? -4.659 -15.746 -3.008 1.00 94.19 71 SER A O 1
ATOM 527 N N . THR A 1 72 ? -3.102 -15.811 -4.632 1.00 94.81 72 THR A N 1
ATOM 528 C CA . THR A 1 72 ? -2.172 -14.891 -3.974 1.00 94.81 72 THR A CA 1
ATOM 529 C C . THR A 1 72 ? -2.341 -13.504 -4.582 1.00 94.81 72 THR A C 1
ATOM 531 O O . THR A 1 72 ? -2.348 -13.366 -5.805 1.00 94.81 72 THR A O 1
ATOM 534 N N . ILE A 1 73 ? -2.472 -12.470 -3.753 1.00 96.00 73 ILE A N 1
ATOM 535 C CA . ILE A 1 73 ? -2.653 -11.090 -4.217 1.00 96.00 73 ILE A CA 1
ATOM 536 C C . ILE A 1 73 ? -1.654 -10.133 -3.570 1.00 96.00 73 ILE A C 1
ATOM 538 O O . ILE A 1 73 ? -1.311 -10.297 -2.403 1.00 96.00 73 ILE A O 1
ATOM 542 N N . LEU A 1 74 ? -1.243 -9.115 -4.321 1.00 96.50 74 LEU A N 1
ATOM 543 C CA . LEU A 1 74 ? -0.633 -7.895 -3.808 1.00 96.50 74 LEU A CA 1
ATOM 544 C C . LEU A 1 74 ? -1.728 -6.845 -3.644 1.00 96.50 74 LEU A C 1
ATOM 546 O O . LEU A 1 74 ? -2.564 -6.656 -4.531 1.00 96.50 74 LEU A O 1
ATOM 550 N N . VAL A 1 75 ? -1.708 -6.152 -2.514 1.00 97.50 75 VAL A N 1
ATOM 551 C CA . VAL A 1 75 ? -2.591 -5.033 -2.207 1.00 97.50 75 VAL A CA 1
ATOM 552 C C . VAL A 1 75 ? -1.720 -3.833 -1.875 1.00 97.50 75 VAL A C 1
ATOM 554 O O . VAL A 1 75 ? -1.023 -3.828 -0.862 1.00 97.50 75 VAL A O 1
ATOM 557 N N . HIS A 1 76 ? -1.774 -2.824 -2.734 1.00 97.56 76 HIS A N 1
ATOM 558 C CA . HIS A 1 76 ? -1.095 -1.553 -2.536 1.00 97.56 76 HIS A CA 1
ATOM 559 C C . HIS A 1 76 ? -2.135 -0.494 -2.174 1.00 97.56 76 HIS A C 1
ATOM 561 O O . HIS A 1 76 ? -3.097 -0.267 -2.915 1.00 97.56 76 HIS A O 1
ATOM 567 N N . MET A 1 77 ? -1.990 0.090 -0.989 1.00 98.19 77 MET A N 1
ATOM 568 C CA . MET A 1 77 ? -2.910 1.078 -0.438 1.00 98.19 77 MET A CA 1
ATOM 569 C C . MET A 1 77 ? -2.186 2.402 -0.277 1.00 98.19 77 MET A C 1
ATOM 571 O O . MET A 1 77 ? -1.150 2.459 0.380 1.00 98.19 77 MET A O 1
ATOM 575 N N . VAL A 1 78 ? -2.782 3.456 -0.819 1.00 98.19 78 VAL A N 1
ATOM 576 C CA . VAL A 1 78 ? -2.252 4.819 -0.776 1.00 98.19 78 VAL A CA 1
ATOM 577 C C . VAL A 1 78 ? -3.330 5.727 -0.221 1.00 98.19 78 VAL A C 1
ATOM 579 O O . VAL A 1 78 ? -4.448 5.750 -0.733 1.00 98.19 78 VAL A O 1
ATOM 582 N N . ALA A 1 79 ? -3.017 6.491 0.812 1.00 98.25 79 ALA A N 1
ATOM 583 C CA . ALA A 1 79 ? -3.905 7.501 1.354 1.00 98.25 79 ALA A CA 1
ATOM 584 C C . ALA A 1 79 ? -3.309 8.894 1.210 1.00 98.25 79 ALA A C 1
ATOM 586 O O . ALA A 1 79 ? -2.113 9.086 1.415 1.00 98.25 79 ALA A O 1
ATOM 587 N N . LYS A 1 80 ? -4.166 9.873 0.922 1.00 97.56 80 LYS A N 1
ATOM 588 C CA . LYS A 1 80 ? -3.812 11.291 1.013 1.00 97.56 80 LYS A CA 1
ATOM 589 C C . LYS A 1 80 ? -4.271 11.848 2.348 1.00 97.56 80 LYS A C 1
ATOM 591 O O . LYS A 1 80 ? -5.350 11.496 2.834 1.00 97.56 80 LYS A O 1
ATOM 596 N N . THR A 1 81 ? -3.478 12.743 2.917 1.00 97.00 81 THR A N 1
ATOM 597 C CA . THR A 1 81 ? -3.874 13.547 4.072 1.00 97.00 81 THR A CA 1
ATOM 598 C C . THR A 1 81 ? -4.536 14.851 3.604 1.00 97.00 81 THR A C 1
ATOM 600 O O . THR A 1 81 ? -4.479 15.192 2.419 1.00 97.00 81 THR A O 1
ATOM 603 N N . PRO A 1 82 ? -5.218 15.597 4.490 1.00 96.00 82 PRO A N 1
ATOM 604 C CA . PRO A 1 82 ? -5.744 16.924 4.157 1.00 96.00 82 PRO A CA 1
ATOM 605 C C . PRO A 1 82 ? -4.672 17.961 3.785 1.00 96.00 82 PRO A C 1
ATOM 607 O O . PRO A 1 82 ? -4.993 18.930 3.104 1.00 96.00 82 PRO A O 1
ATOM 610 N N . ASP A 1 83 ? -3.427 17.746 4.218 1.00 93.50 83 ASP A N 1
ATOM 611 C CA . ASP A 1 83 ? -2.294 18.662 4.041 1.00 93.50 83 ASP A CA 1
ATOM 612 C C . ASP A 1 83 ? -1.317 18.163 2.955 1.00 93.50 83 ASP A C 1
ATOM 614 O O . ASP A 1 83 ? -0.105 18.324 3.082 1.00 93.50 83 ASP A O 1
ATOM 618 N N . ASP A 1 84 ? -1.839 17.498 1.917 1.00 90.62 84 ASP A N 1
ATOM 619 C CA . ASP A 1 84 ? -1.082 16.943 0.779 1.00 90.62 84 ASP A CA 1
ATOM 620 C C . ASP A 1 84 ? -0.004 15.896 1.147 1.00 90.62 84 ASP A C 1
ATOM 622 O O . ASP A 1 84 ? 0.885 15.588 0.354 1.00 90.62 84 ASP A O 1
ATOM 626 N N . GLY A 1 85 ? -0.078 15.305 2.341 1.00 94.81 85 GLY A N 1
ATOM 627 C CA . GLY A 1 85 ? 0.764 14.174 2.730 1.00 94.81 85 GLY A CA 1
ATOM 628 C C . GLY A 1 85 ? 0.287 12.862 2.107 1.00 94.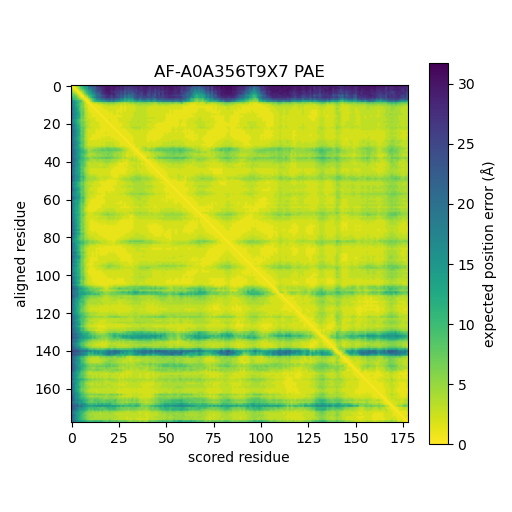81 85 GLY A C 1
ATOM 629 O O . GLY A 1 85 ? -0.895 12.701 1.807 1.00 94.81 85 GLY A O 1
ATOM 630 N N . VAL A 1 86 ? 1.196 11.895 1.974 1.00 97.12 86 VAL A N 1
ATOM 631 C CA . VAL A 1 86 ? 0.899 10.551 1.455 1.00 97.12 86 VAL A CA 1
ATOM 632 C C . VAL A 1 86 ? 1.253 9.499 2.499 1.00 97.12 86 VAL A C 1
ATOM 634 O O . VAL A 1 86 ? 2.333 9.546 3.086 1.00 97.12 86 VAL A O 1
ATOM 637 N N . LEU A 1 87 ? 0.344 8.558 2.739 1.00 97.81 87 LEU A N 1
ATOM 638 C CA . LEU A 1 87 ? 0.563 7.383 3.580 1.00 97.81 87 LEU A CA 1
ATOM 639 C C . LEU A 1 87 ? 0.417 6.125 2.725 1.00 97.81 87 LEU A C 1
ATOM 641 O O . LEU A 1 87 ? -0.502 6.063 1.910 1.00 97.81 87 LEU A O 1
ATOM 645 N N . VAL A 1 88 ? 1.250 5.110 2.941 1.00 97.75 88 VAL A N 1
ATOM 646 C CA . VAL A 1 88 ? 1.219 3.885 2.129 1.00 97.75 88 VAL A CA 1
ATOM 647 C C . VAL A 1 88 ? 1.241 2.618 2.975 1.00 97.75 88 VAL A C 1
ATOM 649 O O . VAL A 1 88 ? 1.724 2.600 4.111 1.00 97.75 88 VAL A O 1
ATOM 652 N N . ALA A 1 89 ? 0.715 1.539 2.406 1.00 96.69 89 ALA A N 1
ATOM 653 C CA . ALA A 1 89 ? 0.933 0.178 2.870 1.00 96.69 89 ALA A CA 1
ATOM 654 C C . ALA A 1 89 ? 0.846 -0.796 1.691 1.00 96.69 89 ALA A C 1
ATOM 656 O O . ALA A 1 89 ? -0.194 -0.896 1.039 1.00 96.69 89 ALA A O 1
ATOM 657 N N . THR A 1 90 ? 1.910 -1.568 1.477 1.00 95.81 90 THR A N 1
ATOM 658 C CA . THR A 1 90 ? 1.927 -2.680 0.519 1.00 95.81 90 THR A CA 1
ATOM 659 C C . THR A 1 90 ? 1.910 -4.008 1.273 1.00 95.81 90 THR A C 1
ATOM 661 O O . THR A 1 90 ? 2.702 -4.214 2.195 1.00 95.81 90 THR A O 1
ATOM 664 N N . ARG A 1 91 ? 0.975 -4.900 0.933 1.00 95.44 91 ARG A N 1
ATOM 665 C CA . ARG A 1 91 ? 0.797 -6.218 1.568 1.00 95.44 91 ARG A CA 1
ATOM 666 C C . ARG A 1 91 ? 0.608 -7.300 0.525 1.00 95.44 91 ARG A C 1
ATOM 668 O O . ARG A 1 91 ? 0.013 -7.048 -0.521 1.00 95.44 91 ARG A O 1
ATOM 675 N N . CYS A 1 92 ? 1.044 -8.510 0.843 1.00 95.06 92 CYS A N 1
ATOM 676 C CA . CYS A 1 92 ? 0.788 -9.682 0.023 1.00 95.06 92 CYS A CA 1
ATOM 677 C C . CYS A 1 92 ? 0.031 -10.731 0.834 1.00 95.06 92 CYS A C 1
ATOM 679 O O . CYS A 1 92 ? 0.403 -11.039 1.959 1.00 95.06 92 CYS A O 1
ATOM 681 N N . TYR A 1 93 ? -1.035 -11.285 0.258 1.00 95.12 93 TYR A N 1
ATOM 682 C CA . TYR A 1 93 ? -1.909 -12.244 0.930 1.00 95.12 93 TYR A CA 1
ATOM 683 C C . TYR A 1 93 ? -2.018 -13.526 0.117 1.00 95.12 93 TYR A C 1
ATOM 685 O O . TYR A 1 93 ? -2.417 -13.488 -1.046 1.00 95.12 93 TYR A O 1
ATOM 693 N N . GLY A 1 94 ? -1.729 -14.668 0.741 1.00 94.56 94 GLY A N 1
ATOM 694 C CA . GLY A 1 94 ? -2.132 -15.978 0.233 1.00 94.56 94 GLY A CA 1
ATOM 695 C C . GLY A 1 94 ? -3.549 -16.307 0.700 1.00 94.56 94 GLY A C 1
ATOM 696 O O . GLY A 1 94 ? -3.761 -16.601 1.875 1.00 94.56 94 GLY A O 1
ATOM 697 N N . VAL A 1 95 ? -4.532 -16.266 -0.199 1.00 94.62 95 VAL A N 1
ATOM 698 C CA . VAL A 1 95 ? -5.952 -16.352 0.164 1.00 94.62 95 VAL A CA 1
ATOM 699 C C . VAL A 1 95 ? -6.532 -17.703 -0.243 1.00 94.62 95 VAL A C 1
ATOM 701 O O . VAL A 1 95 ? -6.641 -18.015 -1.425 1.00 94.62 95 VAL A O 1
ATOM 704 N N . THR A 1 96 ? -6.933 -18.510 0.741 1.00 92.06 96 THR A N 1
ATOM 705 C CA . THR A 1 96 ? -7.634 -19.800 0.535 1.00 92.06 96 THR A CA 1
ATOM 706 C C . THR A 1 96 ? -9.057 -19.826 1.100 1.00 92.06 96 THR A C 1
ATOM 708 O O . THR A 1 96 ? -9.809 -20.764 0.847 1.00 92.06 96 THR A O 1
ATOM 711 N N . GLY A 1 97 ? -9.424 -18.783 1.840 1.00 91.81 97 GLY A N 1
ATOM 712 C CA . GLY A 1 97 ? -10.720 -18.545 2.466 1.00 91.81 97 GLY A CA 1
ATOM 713 C C . GLY A 1 97 ? -10.796 -17.064 2.830 1.00 91.81 97 GLY A C 1
ATOM 714 O O . GLY A 1 97 ? -10.333 -16.232 2.053 1.00 91.81 97 GLY A O 1
ATOM 715 N N . ILE A 1 98 ? -11.301 -16.721 4.014 1.00 92.88 98 ILE A N 1
ATOM 716 C CA . ILE A 1 98 ? -11.257 -15.338 4.506 1.00 92.88 98 ILE A CA 1
ATOM 717 C C . ILE A 1 98 ? -9.990 -15.116 5.332 1.00 92.88 98 ILE A C 1
ATOM 719 O O . ILE A 1 98 ? -9.803 -15.753 6.368 1.00 92.88 98 ILE A O 1
ATOM 723 N N . VAL A 1 99 ? -9.145 -14.197 4.874 1.00 94.69 99 VAL A N 1
ATOM 724 C CA . VAL A 1 99 ? -7.999 -13.662 5.618 1.00 94.69 99 VAL A CA 1
ATOM 725 C C . VAL A 1 99 ? -8.430 -12.366 6.296 1.00 94.69 99 VAL A C 1
ATOM 727 O O . VAL A 1 99 ? -9.102 -11.539 5.683 1.00 94.69 99 VAL A O 1
ATOM 730 N N . THR A 1 100 ? -8.059 -12.182 7.558 1.00 94.25 100 THR A N 1
ATOM 731 C CA . THR A 1 100 ? -8.286 -10.937 8.300 1.00 94.25 100 THR A CA 1
ATOM 732 C C . THR A 1 100 ? -6.947 -10.334 8.681 1.00 94.25 100 THR A C 1
ATOM 734 O O . THR A 1 100 ? -6.111 -11.054 9.225 1.00 94.25 100 THR A O 1
ATOM 737 N N . ASP A 1 101 ? -6.767 -9.038 8.449 1.00 94.50 101 ASP A N 1
ATOM 738 C CA . ASP A 1 101 ? -5.533 -8.325 8.780 1.00 94.50 101 ASP A CA 1
ATOM 739 C C . ASP A 1 101 ? -5.824 -6.947 9.395 1.00 94.50 101 ASP A C 1
ATOM 741 O O . ASP A 1 101 ? -6.882 -6.355 9.162 1.00 94.50 101 ASP A O 1
ATOM 745 N N . SER A 1 102 ? -4.875 -6.435 10.178 1.00 94.81 102 SER A N 1
ATOM 746 C CA . SER A 1 102 ? -4.871 -5.067 10.685 1.00 94.81 102 SER A CA 1
ATOM 747 C C . SER A 1 102 ? -3.694 -4.307 10.083 1.00 94.81 102 SER A C 1
ATOM 749 O O . SER A 1 102 ? -2.534 -4.616 10.336 1.00 94.81 102 SER A O 1
ATOM 751 N N . VAL A 1 103 ? -3.976 -3.279 9.293 1.00 97.00 103 VAL A N 1
ATOM 752 C CA . VAL A 1 103 ? -2.951 -2.541 8.551 1.00 97.00 103 VAL A CA 1
ATOM 753 C C . VAL A 1 103 ? -2.863 -1.124 9.082 1.00 97.00 103 VAL A C 1
ATOM 755 O O . VAL A 1 103 ? -3.878 -0.454 9.246 1.00 97.00 103 VAL A O 1
ATOM 758 N N . VAL A 1 104 ? -1.645 -0.642 9.315 1.00 97.25 104 VAL A N 1
ATOM 759 C CA . VAL A 1 104 ? -1.377 0.773 9.579 1.00 97.25 104 VAL A CA 1
ATOM 760 C C . VAL A 1 104 ? -0.751 1.389 8.331 1.00 97.25 104 VAL A C 1
ATOM 762 O O . VAL A 1 104 ? 0.304 0.942 7.886 1.00 97.25 104 VAL A O 1
ATOM 765 N N . LEU A 1 105 ? -1.404 2.407 7.768 1.00 97.69 105 LEU A N 1
ATOM 766 C CA . LEU A 1 105 ? -0.836 3.234 6.704 1.00 97.69 105 LEU A CA 1
ATOM 767 C C . LEU A 1 105 ? 0.275 4.115 7.274 1.00 97.69 105 LEU A C 1
ATOM 769 O O . LEU A 1 105 ? 0.045 4.879 8.219 1.00 97.69 105 LEU A O 1
ATOM 773 N N . VAL A 1 106 ? 1.460 4.006 6.682 1.00 96.00 106 VAL A N 1
ATOM 774 C CA . VAL A 1 106 ? 2.693 4.631 7.166 1.00 96.00 106 VAL A CA 1
ATOM 775 C C . VAL A 1 106 ? 2.994 5.878 6.359 1.00 96.00 106 VAL A C 1
ATOM 777 O O . VAL A 1 106 ? 2.940 5.847 5.134 1.00 96.00 106 VAL A O 1
ATOM 780 N N . GLY A 1 107 ? 3.341 6.964 7.037 1.00 93.06 107 GLY A N 1
ATOM 781 C CA . GLY A 1 107 ? 3.799 8.189 6.404 1.00 93.06 107 GLY A CA 1
ATOM 782 C C . GLY A 1 107 ? 3.684 9.409 7.326 1.00 93.06 107 GLY A C 1
ATOM 783 O O . GLY A 1 107 ? 3.374 9.267 8.509 1.00 93.06 107 GLY A O 1
ATOM 784 N N . PRO A 1 108 ? 3.918 10.626 6.808 1.00 90.56 108 PRO A N 1
ATOM 785 C CA . PRO A 1 108 ? 4.119 10.941 5.394 1.00 90.56 108 PRO A CA 1
ATOM 786 C C . PRO A 1 108 ? 5.345 10.250 4.788 1.00 90.56 108 PRO A C 1
ATOM 788 O O . PRO A 1 108 ? 6.408 10.258 5.405 1.00 90.56 108 PRO A O 1
ATOM 791 N N . VAL A 1 109 ? 5.212 9.656 3.599 1.00 91.12 109 VAL A N 1
ATOM 792 C CA . VAL A 1 109 ? 6.299 8.876 2.974 1.00 91.12 109 VAL A CA 1
ATOM 793 C C . VAL A 1 109 ? 7.413 9.717 2.358 1.00 91.12 109 VAL A C 1
ATOM 795 O O . VAL A 1 109 ? 8.454 9.162 2.082 1.00 91.12 109 VAL A O 1
ATOM 798 N N . GLY A 1 110 ? 7.265 11.042 2.247 1.00 83.44 110 GLY A N 1
ATOM 799 C CA . GLY A 1 110 ? 8.165 11.958 1.522 1.00 83.44 110 GLY A CA 1
ATOM 800 C C . GLY A 1 110 ? 9.630 11.532 1.307 1.00 83.44 110 GLY A C 1
ATOM 801 O O . GLY A 1 110 ? 10.042 11.358 0.179 1.00 83.44 110 GLY A O 1
ATOM 802 N N . ALA A 1 111 ? 10.455 11.383 2.352 1.00 82.31 111 ALA A N 1
ATOM 803 C CA . ALA A 1 111 ? 11.881 11.034 2.172 1.00 82.31 111 ALA A CA 1
ATOM 804 C C . ALA A 1 111 ? 12.162 9.536 1.904 1.00 82.31 111 ALA A C 1
ATOM 806 O O . ALA A 1 111 ? 13.323 9.153 1.788 1.00 82.31 111 ALA A O 1
ATOM 807 N N . LEU A 1 112 ? 11.124 8.701 1.911 1.00 87.81 112 LEU A N 1
ATOM 808 C CA . LEU A 1 112 ? 11.136 7.258 1.652 1.00 87.81 112 LEU A CA 1
ATOM 809 C C . LEU A 1 112 ? 10.638 6.907 0.235 1.00 87.81 112 LEU A C 1
ATOM 811 O O . LEU A 1 112 ? 10.697 5.734 -0.115 1.00 87.81 112 LEU A O 1
ATOM 815 N N . ASP A 1 113 ? 10.111 7.899 -0.486 1.00 93.19 113 ASP A N 1
ATOM 816 C CA . ASP A 1 113 ? 9.529 7.845 -1.834 1.00 93.19 113 ASP A CA 1
ATOM 817 C C . ASP A 1 113 ? 9.980 9.128 -2.552 1.00 93.19 113 ASP A C 1
ATOM 819 O O . ASP A 1 113 ? 9.362 10.191 -2.421 1.00 93.19 113 ASP A O 1
ATOM 823 N N . LEU A 1 114 ? 11.176 9.083 -3.136 1.00 93.56 114 LEU A N 1
ATOM 824 C CA . LEU A 1 114 ? 11.897 10.265 -3.610 1.00 93.56 114 LEU A CA 1
ATOM 825 C C . LEU A 1 114 ? 11.381 10.783 -4.952 1.00 93.56 114 LEU A C 1
ATOM 827 O O . LEU A 1 114 ? 11.540 11.980 -5.229 1.00 93.56 114 LEU A O 1
ATOM 831 N N . ASP A 1 115 ? 10.790 9.920 -5.769 1.00 94.25 115 ASP A N 1
ATOM 832 C CA . ASP A 1 115 ? 10.195 10.291 -7.049 1.00 94.25 115 ASP A CA 1
ATOM 833 C C . ASP A 1 115 ? 8.673 10.492 -6.986 1.00 94.25 115 ASP A C 1
ATOM 835 O O . ASP A 1 115 ? 8.128 11.235 -7.808 1.00 94.25 115 ASP A O 1
ATOM 839 N N . GLY A 1 116 ? 8.012 10.001 -5.936 1.00 94.19 116 GLY A N 1
ATOM 840 C CA . GLY A 1 116 ? 6.624 10.308 -5.617 1.00 94.19 116 GLY A CA 1
ATOM 841 C C . GLY A 1 116 ? 5.609 9.391 -6.292 1.00 94.19 116 GLY A C 1
ATOM 842 O O . GLY A 1 116 ? 4.433 9.772 -6.393 1.00 94.19 116 GLY A O 1
ATOM 843 N N . ASP A 1 117 ? 6.022 8.216 -6.765 1.00 94.44 117 ASP A N 1
ATOM 844 C CA . ASP A 1 117 ? 5.120 7.237 -7.371 1.00 94.44 117 ASP A CA 1
ATOM 845 C C . ASP A 1 117 ? 4.377 6.357 -6.355 1.00 94.44 117 ASP A C 1
ATOM 847 O O . ASP A 1 117 ? 3.480 5.590 -6.731 1.00 94.44 117 ASP A O 1
ATOM 851 N N . THR A 1 118 ? 4.672 6.548 -5.062 1.00 95.38 118 THR A N 1
ATOM 852 C CA . THR A 1 118 ? 4.079 5.896 -3.885 1.00 95.38 118 THR A CA 1
ATOM 853 C C . THR A 1 118 ? 4.546 4.472 -3.599 1.00 95.38 118 THR A C 1
ATOM 855 O O . THR A 1 118 ? 4.131 3.884 -2.589 1.00 95.38 118 THR A O 1
ATOM 858 N N . TRP A 1 119 ? 5.452 3.932 -4.405 1.00 95.06 119 TRP A N 1
ATOM 859 C CA . TRP A 1 119 ? 6.193 2.722 -4.090 1.00 95.06 119 TRP A CA 1
ATOM 860 C C . TRP A 1 119 ? 7.429 3.081 -3.275 1.00 95.06 119 TRP A C 1
ATOM 862 O O . TRP A 1 119 ? 8.030 4.131 -3.419 1.00 95.06 119 TRP A O 1
ATOM 872 N N . LEU A 1 120 ? 7.768 2.224 -2.314 1.00 94.75 120 LEU A N 1
ATOM 873 C CA . LEU A 1 120 ? 8.962 2.435 -1.504 1.00 94.75 120 LEU A CA 1
ATOM 874 C C . LEU A 1 120 ? 10.053 1.505 -2.013 1.00 94.75 120 LEU A C 1
ATOM 876 O O . LEU A 1 120 ? 9.771 0.347 -2.334 1.00 94.75 120 LEU A O 1
ATOM 880 N N . SER A 1 121 ? 11.306 1.943 -1.916 1.00 92.62 121 SER A N 1
ATOM 881 C CA . SER A 1 121 ? 12.490 1.112 -2.194 1.00 92.62 121 SER A CA 1
ATOM 882 C C . SER A 1 121 ? 12.564 -0.193 -1.382 1.00 92.62 121 SER A C 1
ATOM 884 O O . SER A 1 121 ? 13.316 -1.105 -1.717 1.00 92.62 121 SER A O 1
ATOM 886 N N . SER A 1 122 ? 11.778 -0.313 -0.305 1.00 89.81 122 SER A N 1
ATOM 887 C CA . SER A 1 122 ? 11.464 -1.603 0.313 1.00 89.81 122 SER A CA 1
ATOM 888 C C . SER A 1 122 ? 10.031 -1.640 0.833 1.00 89.81 122 SER A C 1
ATOM 890 O O . SER A 1 122 ? 9.642 -0.848 1.703 1.00 89.81 122 SER A O 1
ATOM 892 N N . ALA A 1 123 ? 9.263 -2.633 0.378 1.00 84.75 123 ALA A N 1
ATOM 893 C CA . ALA A 1 123 ? 7.892 -2.864 0.826 1.00 84.75 123 ALA A CA 1
ATOM 894 C C . ALA A 1 123 ? 7.787 -3.084 2.349 1.00 84.75 123 ALA A C 1
ATOM 896 O O . ALA A 1 123 ? 6.809 -2.650 2.972 1.00 84.75 123 ALA A O 1
ATOM 897 N N . ALA A 1 124 ? 8.812 -3.683 2.971 1.00 90.12 124 ALA A N 1
ATOM 898 C CA . ALA A 1 124 ? 8.888 -3.904 4.418 1.00 90.12 124 ALA A CA 1
ATOM 899 C C . ALA A 1 124 ? 8.856 -2.595 5.233 1.00 90.12 124 ALA A C 1
ATOM 901 O O . ALA A 1 124 ? 8.361 -2.567 6.368 1.00 90.12 124 ALA A O 1
ATOM 902 N N . THR A 1 125 ? 9.304 -1.479 4.647 1.00 91.44 125 THR A N 1
ATOM 903 C CA . THR A 1 125 ? 9.239 -0.147 5.271 1.00 91.44 125 THR A CA 1
ATOM 904 C C . THR A 1 125 ? 7.794 0.270 5.549 1.00 91.44 125 THR A C 1
ATOM 906 O O . THR A 1 125 ? 7.505 0.789 6.629 1.00 91.44 125 THR A O 1
ATOM 909 N N . SER A 1 126 ? 6.874 -0.044 4.632 1.00 92.44 126 SER A N 1
ATOM 910 C CA . SER A 1 126 ? 5.434 0.223 4.774 1.00 92.44 126 SER A CA 1
ATOM 911 C C . SER A 1 126 ? 4.677 -0.860 5.559 1.00 92.44 126 SER A C 1
ATOM 913 O O . SER A 1 126 ? 3.460 -0.765 5.766 1.00 92.44 126 SER A O 1
ATOM 915 N N . CYS A 1 127 ? 5.363 -1.931 5.977 1.00 94.06 127 CYS A N 1
ATOM 916 C CA . CYS A 1 127 ? 4.718 -3.046 6.653 1.00 94.06 127 CYS A CA 1
ATOM 917 C C . CYS A 1 127 ? 4.576 -2.816 8.154 1.00 94.06 127 CYS A C 1
ATOM 919 O O . CYS A 1 127 ? 5.485 -3.087 8.941 1.00 94.06 127 CYS A O 1
ATOM 921 N N . ARG A 1 128 ? 3.417 -2.277 8.537 1.00 94.75 128 ARG A N 1
ATOM 922 C CA . ARG A 1 128 ? 3.002 -1.972 9.904 1.00 94.75 128 ARG A CA 1
ATOM 923 C C . ARG A 1 128 ? 1.591 -2.477 10.194 1.00 94.75 128 ARG A C 1
ATOM 925 O O . ARG A 1 128 ? 0.695 -2.385 9.354 1.00 94.75 128 ARG A O 1
ATOM 932 N N . GLU A 1 129 ? 1.402 -2.981 11.401 1.00 93.69 129 GLU A N 1
ATOM 933 C CA . GLU A 1 129 ? 0.148 -3.557 11.885 1.00 93.69 129 GLU A CA 1
ATOM 934 C C . GLU A 1 129 ? -0.132 -3.138 13.331 1.00 93.69 129 GLU A C 1
ATOM 936 O O . GLU A 1 129 ? 0.733 -2.570 14.013 1.00 93.69 129 GLU A O 1
ATOM 941 N N . ARG A 1 130 ? -1.352 -3.395 13.816 1.00 92.25 130 ARG A N 1
ATOM 942 C CA . ARG A 1 130 ? -1.704 -3.116 15.211 1.00 92.25 130 ARG A CA 1
ATOM 943 C C . ARG A 1 130 ? -1.312 -4.285 16.104 1.00 92.25 130 ARG A C 1
ATOM 945 O O . ARG A 1 130 ? -1.628 -5.436 15.836 1.00 92.25 130 ARG A O 1
ATOM 952 N N . SER A 1 131 ? -0.650 -3.979 17.216 1.00 86.56 131 SER A N 1
ATOM 953 C CA . SER A 1 131 ? -0.362 -4.988 18.235 1.00 86.56 131 SER A CA 1
ATOM 954 C C . SER A 1 131 ? -1.613 -5.306 19.070 1.00 86.56 131 SER A C 1
ATOM 956 O O . SER A 1 131 ? -2.454 -4.428 19.291 1.00 86.56 131 SER A O 1
ATOM 958 N N . GLU A 1 132 ? -1.711 -6.534 19.593 1.00 79.69 132 GLU A N 1
ATOM 959 C CA . GLU A 1 132 ? -2.824 -6.989 20.450 1.00 79.69 132 GLU A CA 1
ATOM 960 C C . GLU A 1 132 ? -3.006 -6.134 21.723 1.00 79.69 132 GLU A C 1
ATOM 962 O O . GLU A 1 132 ? -4.094 -6.083 22.293 1.00 79.69 132 GLU A O 1
ATOM 967 N N . GLY A 1 133 ? -1.956 -5.429 22.163 1.00 76.88 133 GLY A N 1
ATOM 968 C CA . GLY A 1 133 ? -1.975 -4.520 23.315 1.00 76.88 133 GLY A CA 1
ATOM 969 C C . GLY A 1 133 ? -2.240 -3.051 22.967 1.00 76.88 133 GLY A C 1
ATOM 970 O O . GLY A 1 133 ? -2.194 -2.197 23.852 1.00 76.88 133 GLY A O 1
ATOM 971 N N . GLY A 1 134 ? -2.495 -2.745 21.695 1.00 79.94 134 GLY A N 1
ATOM 972 C CA . GLY A 1 134 ? -2.524 -1.380 21.184 1.00 79.94 134 GLY A CA 1
ATOM 973 C C . GLY A 1 134 ? -1.159 -0.908 20.674 1.00 79.94 134 GLY A C 1
ATOM 974 O O . GLY A 1 134 ? -0.112 -1.459 21.006 1.00 79.94 134 GLY A O 1
ATOM 975 N N . GLY A 1 135 ? -1.168 0.120 19.829 1.00 85.94 135 GLY A N 1
ATOM 976 C CA . GLY A 1 135 ? 0.041 0.637 19.187 1.00 85.94 135 GLY A CA 1
ATOM 977 C C . GLY A 1 135 ? 0.450 -0.124 17.926 1.00 85.94 135 GLY A C 1
ATOM 978 O O . GLY A 1 135 ? -0.158 -1.128 17.548 1.00 85.94 135 GLY A O 1
ATOM 979 N N . GLU A 1 136 ? 1.462 0.417 17.261 1.00 92.62 136 GLU A N 1
ATOM 980 C CA . GLU A 1 136 ? 1.967 -0.025 15.963 1.00 92.62 136 GLU A CA 1
ATOM 981 C C . GLU A 1 136 ? 3.213 -0.904 16.126 1.00 92.62 136 GLU A C 1
ATOM 983 O O . GLU A 1 136 ? 4.079 -0.616 16.956 1.00 92.62 136 GLU A O 1
ATOM 988 N N . ARG A 1 137 ? 3.326 -1.955 15.312 1.00 91.81 137 ARG A N 1
ATOM 989 C CA . ARG A 1 137 ? 4.550 -2.754 15.166 1.00 91.81 137 ARG A CA 1
ATOM 990 C C . ARG A 1 137 ? 4.829 -3.067 13.698 1.00 91.81 137 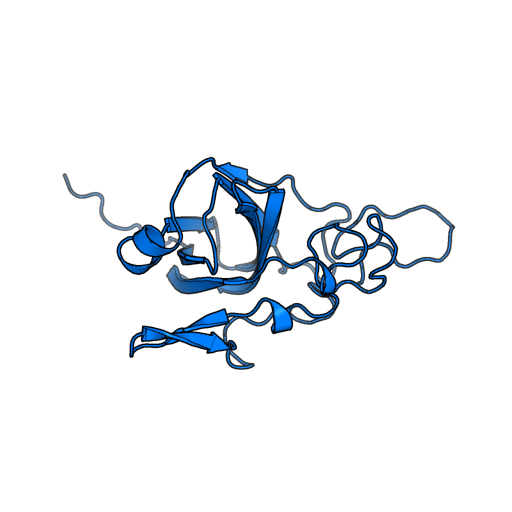ARG A C 1
ATOM 992 O O . ARG A 1 137 ? 3.923 -3.001 12.872 1.00 91.81 137 ARG A O 1
ATOM 999 N N . ALA A 1 138 ? 6.076 -3.411 13.383 1.00 91.69 138 ALA A N 1
ATOM 1000 C CA . ALA A 1 138 ? 6.421 -3.973 12.081 1.00 91.69 138 ALA A CA 1
ATOM 1001 C C . ALA A 1 138 ? 5.767 -5.344 11.882 1.00 91.69 138 ALA A C 1
ATOM 1003 O O . ALA A 1 138 ? 5.575 -6.081 12.856 1.00 91.69 138 ALA A O 1
ATOM 1004 N N . CYS A 1 139 ? 5.444 -5.656 10.628 1.00 88.50 139 CYS A N 1
ATOM 1005 C CA . CYS A 1 139 ? 5.058 -7.008 10.244 1.00 88.50 139 CYS A CA 1
ATOM 1006 C C . CYS A 1 139 ? 6.203 -7.980 10.538 1.00 88.50 139 CYS A C 1
ATOM 1008 O O . CYS A 1 139 ? 7.374 -7.625 10.391 1.00 88.50 139 CYS A O 1
ATOM 1010 N N . GLU A 1 140 ? 5.866 -9.203 10.928 1.00 81.75 140 GLU A N 1
ATOM 1011 C CA . GLU A 1 140 ? 6.838 -10.293 10.990 1.00 81.75 140 GLU A CA 1
ATOM 1012 C C . GLU A 1 140 ? 7.031 -10.904 9.591 1.00 81.75 140 GLU A C 1
ATOM 1014 O O . GLU A 1 140 ? 6.119 -10.868 8.760 1.00 81.75 140 GLU A O 1
ATOM 1019 N N . ASP A 1 141 ? 8.225 -11.451 9.324 1.00 66.38 141 ASP A N 1
ATOM 1020 C CA . ASP A 1 141 ? 8.673 -11.843 7.976 1.00 66.38 141 ASP A CA 1
ATOM 1021 C C . ASP A 1 141 ? 7.778 -12.876 7.260 1.00 66.38 141 ASP A C 1
ATOM 1023 O O . ASP A 1 141 ? 7.918 -13.085 6.056 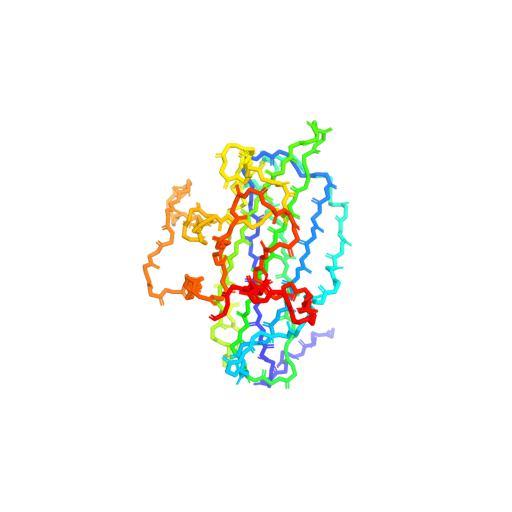1.00 66.38 141 ASP A O 1
ATOM 1027 N N . THR A 1 142 ? 6.872 -13.550 7.969 1.00 65.38 142 THR A N 1
ATOM 1028 C CA . THR A 1 142 ? 6.150 -14.719 7.447 1.00 65.38 142 THR A CA 1
ATOM 1029 C C . THR A 1 142 ? 4.720 -14.471 6.988 1.00 65.38 142 THR A C 1
ATOM 1031 O O . THR A 1 142 ? 4.184 -15.343 6.304 1.00 65.38 142 THR A O 1
ATOM 1034 N N . ASP A 1 143 ? 4.100 -13.339 7.329 1.00 71.00 143 ASP A N 1
ATOM 1035 C CA . ASP A 1 143 ? 2.632 -13.278 7.272 1.00 71.00 143 ASP A CA 1
ATOM 1036 C C . ASP A 1 143 ? 2.112 -12.462 6.084 1.00 71.00 143 ASP A C 1
ATOM 1038 O O . ASP A 1 143 ? 1.347 -12.993 5.278 1.00 71.00 143 ASP A O 1
ATOM 1042 N N . TYR A 1 144 ? 2.564 -11.212 5.916 1.00 89.00 144 TYR A N 1
ATOM 1043 C CA . TYR A 1 144 ? 2.012 -10.301 4.896 1.00 89.00 144 TYR A CA 1
ATOM 1044 C C . TYR A 1 144 ? 3.051 -9.464 4.138 1.00 89.00 144 TYR A C 1
ATOM 1046 O O . TYR A 1 144 ? 2.686 -8.560 3.374 1.00 89.00 144 TYR A O 1
ATOM 1054 N N . LEU A 1 145 ? 4.343 -9.753 4.331 1.00 91.19 145 LEU A N 1
ATOM 1055 C CA . LEU A 1 145 ? 5.405 -9.138 3.540 1.00 91.19 145 LEU A CA 1
ATOM 1056 C C . LEU A 1 145 ? 5.323 -9.598 2.087 1.00 91.19 145 LEU A C 1
ATOM 1058 O O . LEU A 1 145 ? 5.175 -10.783 1.784 1.00 91.19 145 LEU A O 1
ATOM 1062 N N . CYS A 1 146 ? 5.455 -8.640 1.178 1.00 89.94 146 CYS A N 1
ATOM 1063 C CA . CYS A 1 146 ? 5.619 -8.954 -0.227 1.00 89.94 146 CYS A CA 1
ATOM 1064 C C . CYS A 1 146 ? 7.057 -9.385 -0.525 1.00 89.94 146 CYS A C 1
ATOM 1066 O O . CYS A 1 146 ? 7.989 -8.851 0.077 1.00 89.94 146 CYS A O 1
ATOM 1068 N N . PRO A 1 147 ? 7.264 -10.296 -1.491 1.00 87.62 147 PRO A N 1
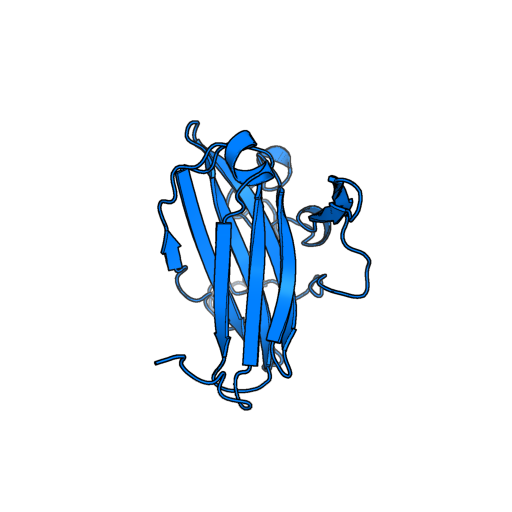ATOM 1069 C CA . PRO A 1 147 ? 8.576 -10.471 -2.096 1.00 87.62 147 PRO A CA 1
ATOM 1070 C C . PRO A 1 147 ? 9.067 -9.129 -2.652 1.00 87.62 147 PRO A C 1
ATOM 1072 O O . PRO A 1 147 ? 8.323 -8.475 -3.381 1.00 87.62 147 PRO A O 1
ATOM 1075 N N . GLU A 1 148 ? 10.304 -8.740 -2.339 1.00 85.00 148 GLU A N 1
ATOM 1076 C CA . GLU A 1 148 ? 10.873 -7.447 -2.760 1.00 85.00 148 GLU A CA 1
ATOM 1077 C C . GLU A 1 148 ? 10.787 -7.261 -4.289 1.00 85.00 148 GLU A C 1
ATOM 1079 O O . GLU A 1 148 ? 10.312 -6.231 -4.747 1.00 85.00 148 GLU A O 1
ATOM 1084 N N . MET A 1 149 ? 11.059 -8.314 -5.075 1.00 82.69 149 MET A N 1
ATOM 1085 C CA . MET A 1 149 ? 10.925 -8.324 -6.549 1.00 82.69 149 MET A CA 1
ATOM 1086 C C . MET A 1 149 ? 9.499 -8.082 -7.090 1.00 82.69 149 MET A C 1
ATOM 1088 O O . MET A 1 149 ? 9.258 -8.204 -8.279 1.00 82.69 149 MET A O 1
ATOM 1092 N N . ARG A 1 150 ? 8.491 -7.913 -6.229 1.00 86.44 150 ARG A N 1
ATOM 1093 C CA . ARG A 1 150 ? 7.097 -7.668 -6.639 1.00 86.44 150 ARG A CA 1
ATOM 1094 C C . ARG A 1 150 ? 6.531 -6.369 -6.092 1.00 86.44 150 ARG A C 1
ATOM 1096 O O . ARG A 1 150 ? 5.385 -6.054 -6.400 1.00 8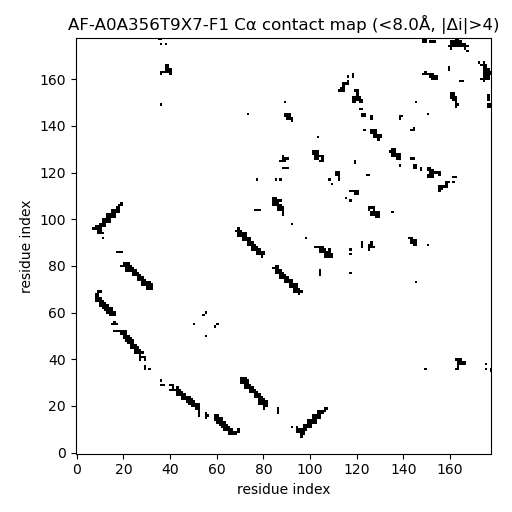6.44 150 ARG A O 1
ATOM 1103 N N . ALA A 1 151 ? 7.254 -5.695 -5.206 1.00 91.25 151 ALA A N 1
ATOM 1104 C CA . ALA A 1 151 ? 6.676 -4.653 -4.369 1.00 91.25 151 ALA A CA 1
ATOM 1105 C C . ALA A 1 151 ? 7.652 -3.554 -3.951 1.00 91.25 151 ALA A C 1
ATOM 1107 O O . ALA A 1 151 ? 7.209 -2.590 -3.326 1.00 91.25 151 ALA A O 1
ATOM 1108 N N . SER A 1 152 ? 8.937 -3.713 -4.251 1.00 93.31 152 SER A N 1
ATOM 1109 C CA . SER A 1 152 ? 9.955 -2.714 -3.975 1.00 93.31 152 SER A CA 1
ATOM 1110 C C . SER A 1 152 ? 10.303 -1.986 -5.254 1.00 93.31 152 SER A C 1
ATOM 1112 O O . SER A 1 152 ? 10.485 -2.609 -6.299 1.00 93.31 152 SER A O 1
ATOM 1114 N N . ASP A 1 153 ? 10.380 -0.672 -5.144 1.00 95.19 153 ASP A N 1
ATOM 1115 C CA . ASP A 1 153 ? 10.842 0.173 -6.226 1.00 95.19 153 ASP A CA 1
ATOM 1116 C C . ASP A 1 153 ? 12.366 0.018 -6.417 1.00 95.19 153 ASP A C 1
ATOM 1118 O O . ASP A 1 153 ? 13.156 0.033 -5.466 1.00 95.19 153 ASP A O 1
ATOM 1122 N N . CYS A 1 154 ? 12.753 -0.234 -7.666 1.00 94.81 154 CYS A N 1
ATOM 1123 C CA . CYS A 1 154 ? 14.114 -0.493 -8.098 1.00 94.81 154 CYS A CA 1
ATOM 1124 C C . CYS A 1 154 ? 14.854 0.772 -8.574 1.00 94.81 154 CYS A C 1
ATOM 1126 O O . CYS A 1 154 ? 16.087 0.727 -8.669 1.00 94.81 154 CYS A O 1
ATOM 1128 N N . ASP A 1 155 ? 14.151 1.884 -8.820 1.00 95.38 155 ASP A N 1
ATOM 1129 C CA . ASP A 1 155 ? 14.722 3.185 -9.183 1.00 95.38 155 ASP A CA 1
ATOM 1130 C C . ASP A 1 155 ? 13.924 4.345 -8.566 1.00 95.38 155 ASP A C 1
ATOM 1132 O O . ASP A 1 155 ? 13.248 5.077 -9.279 1.00 95.38 155 ASP A O 1
ATOM 1136 N N . ASP A 1 156 ? 14.157 4.570 -7.266 1.00 93.62 156 ASP A N 1
ATOM 1137 C CA . ASP A 1 156 ? 13.614 5.650 -6.406 1.00 93.62 156 ASP A CA 1
ATOM 1138 C C . ASP A 1 156 ? 14.141 7.051 -6.797 1.00 93.62 156 ASP A C 1
ATOM 1140 O O . ASP A 1 156 ? 14.535 7.890 -5.984 1.00 93.62 156 ASP A O 1
ATOM 1144 N N . SER A 1 157 ? 14.316 7.281 -8.090 1.00 95.94 157 SER A N 1
ATOM 1145 C CA . SER A 1 157 ? 14.660 8.554 -8.706 1.00 95.94 157 SER A CA 1
ATOM 1146 C C . SER A 1 157 ? 13.852 8.816 -9.977 1.00 95.94 157 SER A C 1
ATOM 1148 O O . SER A 1 157 ? 14.062 9.853 -10.625 1.00 95.94 157 SER A O 1
ATOM 1150 N N . ASN A 1 158 ? 12.942 7.907 -10.339 1.00 95.81 158 ASN A N 1
ATOM 1151 C CA . ASN A 1 158 ? 12.206 7.915 -11.586 1.00 95.81 158 ASN A CA 1
ATOM 1152 C C . ASN A 1 158 ? 10.803 7.311 -11.420 1.00 95.81 158 ASN A C 1
ATOM 1154 O O . ASN A 1 158 ? 10.614 6.116 -11.608 1.00 95.81 158 ASN A O 1
ATOM 1158 N N . ASP A 1 159 ? 9.809 8.194 -11.293 1.00 95.56 159 ASP A N 1
ATOM 1159 C CA . ASP A 1 159 ? 8.382 7.897 -11.069 1.00 95.56 159 ASP A CA 1
ATOM 1160 C C . ASP A 1 159 ? 7.683 7.055 -12.161 1.00 95.56 159 ASP A C 1
ATOM 1162 O O . ASP A 1 159 ? 6.481 6.775 -12.101 1.00 95.56 159 ASP A O 1
ATOM 1166 N N . MET A 1 160 ? 8.414 6.693 -13.214 1.00 94.81 160 MET A N 1
ATOM 1167 C CA . MET A 1 160 ? 7.965 5.832 -14.303 1.00 94.81 160 MET A CA 1
ATOM 1168 C C . MET A 1 160 ? 8.492 4.393 -14.192 1.00 94.81 160 MET A C 1
ATOM 1170 O O . MET A 1 160 ? 8.115 3.573 -15.034 1.00 94.81 160 MET A O 1
ATOM 1174 N N . ILE A 1 161 ? 9.364 4.103 -13.223 1.00 95.12 161 ILE A N 1
ATOM 1175 C CA . ILE A 1 161 ? 9.953 2.789 -12.958 1.00 95.12 161 ILE A CA 1
ATOM 1176 C C . ILE A 1 161 ? 9.486 2.345 -11.580 1.00 95.12 161 ILE A C 1
ATOM 1178 O O . ILE A 1 161 ? 9.909 2.891 -10.581 1.00 95.12 161 ILE A O 1
ATOM 1182 N N . PHE A 1 162 ? 8.602 1.356 -11.541 1.00 94.75 162 PHE A N 1
ATOM 1183 C CA . PHE A 1 162 ? 8.019 0.843 -10.305 1.00 94.75 162 PHE A CA 1
ATOM 1184 C C . PHE A 1 162 ? 7.385 -0.521 -10.544 1.00 94.75 162 PHE A C 1
ATOM 1186 O O . PHE A 1 162 ? 7.084 -0.863 -11.690 1.00 94.75 162 PHE A O 1
ATOM 1193 N N . PRO A 1 163 ? 7.065 -1.294 -9.491 1.00 94.69 163 PRO A N 1
ATOM 1194 C CA . PRO A 1 163 ? 6.393 -2.578 -9.635 1.00 94.69 163 PRO A CA 1
ATOM 1195 C C . PRO A 1 163 ? 5.183 -2.551 -10.586 1.00 94.69 163 PRO A C 1
ATOM 1197 O O . PRO A 1 163 ? 4.153 -1.932 -10.310 1.00 94.69 163 PRO A O 1
ATOM 1200 N N . GLY A 1 164 ? 5.279 -3.271 -11.707 1.00 90.44 164 GLY A N 1
ATOM 1201 C CA . GLY A 1 164 ? 4.209 -3.358 -12.710 1.00 90.44 164 GLY A CA 1
ATOM 1202 C C . GLY A 1 164 ? 4.025 -2.103 -13.575 1.00 90.44 164 GLY A C 1
ATOM 1203 O O . GLY A 1 164 ? 2.923 -1.893 -14.105 1.00 90.44 164 GLY A O 1
ATOM 1204 N N . ALA A 1 165 ? 5.047 -1.251 -13.702 1.00 92.88 165 ALA A N 1
ATOM 1205 C CA . ALA A 1 165 ? 5.040 -0.137 -14.642 1.00 92.88 165 ALA A CA 1
ATOM 1206 C C . ALA A 1 165 ? 4.994 -0.603 -16.109 1.00 92.88 165 ALA A C 1
ATOM 1208 O O . ALA A 1 165 ? 5.159 -1.770 -16.460 1.00 92.88 165 ALA A O 1
ATOM 1209 N N . GLY A 1 166 ? 4.699 0.345 -16.997 1.00 90.06 166 GLY A N 1
ATOM 1210 C CA . GLY A 1 166 ? 4.534 0.078 -18.421 1.00 90.06 166 GLY A CA 1
ATOM 1211 C C . GLY A 1 166 ? 5.854 -0.155 -19.146 1.00 90.06 166 GLY A C 1
ATOM 1212 O O . GLY A 1 166 ? 6.612 0.797 -19.321 1.00 90.06 166 GLY A O 1
ATOM 1213 N N . PHE A 1 167 ? 6.045 -1.359 -19.695 1.00 86.31 167 PHE A N 1
ATOM 1214 C CA . PHE A 1 167 ? 7.216 -1.697 -20.514 1.00 86.31 167 PHE A CA 1
ATOM 1215 C C . PHE A 1 167 ? 7.489 -0.681 -21.636 1.00 86.31 167 PHE A C 1
ATOM 1217 O O . PHE A 1 167 ? 6.606 -0.378 -22.455 1.00 86.31 167 PHE A O 1
ATOM 1224 N N . GLN A 1 168 ? 8.741 -0.227 -21.741 1.00 86.69 168 GLN A N 1
ATOM 1225 C CA . GLN A 1 168 ? 9.210 0.630 -22.828 1.00 86.69 168 GLN A CA 1
ATOM 1226 C C . GLN A 1 168 ? 10.083 -0.158 -23.815 1.00 86.69 168 GLN A C 1
ATOM 1228 O O . GLN A 1 168 ? 11.172 -0.646 -23.526 1.00 86.69 168 GLN A O 1
ATOM 1233 N N . CYS A 1 169 ? 9.631 -0.249 -25.067 1.00 87.25 169 CYS A N 1
ATOM 1234 C CA . CYS A 1 169 ? 10.342 -1.012 -26.091 1.00 87.25 169 CYS A CA 1
ATOM 1235 C C . CYS A 1 169 ? 11.778 -0.501 -26.346 1.00 87.25 169 CYS A C 1
ATOM 1237 O O . CYS A 1 169 ? 11.967 0.589 -26.882 1.00 87.25 169 CYS A O 1
ATOM 1239 N N . GLN A 1 170 ? 12.761 -1.390 -26.151 1.00 83.19 170 GLN A N 1
ATOM 1240 C CA . GLN A 1 170 ? 14.154 -1.273 -26.628 1.00 83.19 170 GLN A CA 1
ATOM 1241 C C . GLN A 1 170 ? 15.016 -0.180 -25.967 1.00 83.19 170 GLN A C 1
ATOM 1243 O O . GLN A 1 170 ? 15.984 0.273 -26.581 1.00 83.19 170 GLN A O 1
ATOM 1248 N N . ASN A 1 171 ? 14.728 0.225 -24.730 1.00 89.56 171 ASN A N 1
ATOM 1249 C CA . ASN A 1 171 ? 15.624 1.103 -23.959 1.00 89.56 171 ASN A CA 1
ATOM 1250 C C . ASN A 1 171 ? 16.620 0.328 -23.064 1.00 89.56 171 ASN A C 1
ATOM 1252 O O . ASN A 1 171 ? 17.641 0.894 -22.680 1.00 89.56 171 ASN A O 1
ATOM 1256 N N . GLY A 1 172 ? 16.372 -0.963 -22.802 1.00 90.00 172 GLY A N 1
ATOM 1257 C CA . GLY A 1 172 ? 17.234 -1.820 -21.980 1.00 90.00 172 GLY A CA 1
ATOM 1258 C C . GLY A 1 172 ? 17.132 -1.559 -20.475 1.00 90.00 172 GLY A C 1
ATOM 1259 O O . GLY A 1 172 ? 18.054 -1.936 -19.753 1.00 90.00 172 GLY A O 1
ATOM 1260 N N . VAL A 1 173 ? 16.061 -0.898 -20.038 1.00 92.88 173 VAL A N 1
ATOM 1261 C CA . VAL A 1 173 ? 15.727 -0.645 -18.635 1.00 92.88 173 VAL A CA 1
ATOM 1262 C C . VAL A 1 173 ? 14.678 -1.670 -18.198 1.00 92.88 173 VAL A C 1
ATOM 1264 O O . VAL A 1 173 ? 13.928 -2.185 -19.024 1.00 92.88 173 VAL A O 1
ATOM 1267 N N . ASP A 1 174 ? 14.705 -2.027 -16.922 1.00 91.62 174 ASP A N 1
ATOM 1268 C CA . ASP A 1 174 ? 13.644 -2.777 -16.257 1.00 91.62 174 ASP A CA 1
ATOM 1269 C C . ASP A 1 174 ? 12.686 -1.741 -15.662 1.00 91.62 174 ASP A C 1
ATOM 1271 O O . ASP A 1 174 ? 13.063 -1.030 -14.734 1.00 91.62 174 ASP A O 1
ATOM 1275 N N . GLU A 1 175 ? 11.521 -1.549 -16.284 1.00 92.88 175 GLU A N 1
ATOM 1276 C CA . GLU A 1 175 ? 10.545 -0.566 -15.806 1.00 92.88 175 GLU A CA 1
ATOM 1277 C C . GLU A 1 175 ? 9.664 -1.111 -14.691 1.00 92.88 175 GLU A C 1
ATOM 1279 O O . GLU A 1 175 ? 9.195 -0.333 -13.867 1.00 92.88 175 GLU A O 1
ATOM 1284 N N . ASP A 1 176 ? 9.385 -2.413 -14.694 1.00 92.56 176 ASP A N 1
ATOM 1285 C CA . ASP A 1 176 ? 8.404 -3.031 -13.810 1.00 92.56 176 ASP A CA 1
ATOM 1286 C C . ASP A 1 176 ? 9.000 -3.712 -12.576 1.00 92.56 176 ASP A C 1
ATOM 1288 O O . ASP A 1 176 ? 8.231 -4.249 -11.771 1.00 92.56 176 ASP A O 1
ATOM 1292 N N . CYS A 1 177 ? 10.320 -3.610 -12.397 1.00 92.31 177 CYS A N 1
ATOM 1293 C CA . CYS A 1 177 ? 11.081 -4.067 -11.238 1.00 92.31 177 CYS A CA 1
ATOM 1294 C C . CYS A 1 177 ? 10.875 -5.567 -10.942 1.00 92.31 177 CYS A C 1
ATOM 1296 O O . CYS A 1 177 ? 10.600 -5.931 -9.790 1.00 92.31 177 CYS A O 1
ATOM 1298 N N . ASP A 1 178 ? 10.964 -6.423 -11.975 1.00 85.50 178 ASP A N 1
ATOM 1299 C CA . ASP A 1 178 ? 10.565 -7.850 -11.948 1.00 85.50 178 ASP A CA 1
ATOM 1300 C C . ASP A 1 178 ? 11.688 -8.920 -11.938 1.00 85.50 178 ASP A C 1
ATOM 1302 O O . ASP A 1 178 ? 12.887 -8.635 -12.170 1.00 85.50 178 ASP A O 1
#

Secondary structure (DSSP, 8-state):
-PPPPPTT-EEEEEEEEESS-BSEEEEEEEE-SSSS--SSPPPPEEE---B-HHHHHHS-EEEEEEESS-EEEEEEEEEE-TTS-EEEEEEEEEESSEEEEEEEEB---GGG-SSSSS--S-GGGG-EEE-TTSSEEEPPTTTSPPPGGGTS-S-TT-TT-STTPPP-TTS---SS--

pLDDT: mean 90.65, std 10.87, range [36.06, 98.56]

Solvent-accessible surface area (backbone atoms only — not comparable to full-atom values): 9749 Å² total; per-residue (Å²): 136,81,83,75,80,65,94,78,54,13,25,40,39,33,41,37,34,45,70,49,42,35,38,33,40,34,44,29,73,42,70,55,80,49,97,57,69,55,65,49,64,64,82,56,50,76,46,71,76,63,41,49,30,73,51,23,75,81,55,47,47,76,49,76,46,83,35,100,52,66,45,35,34,40,38,43,36,42,29,33,26,86,82,81,35,42,26,25,28,45,36,25,44,84,27,82,30,77,43,77,49,51,38,30,28,38,50,69,37,61,95,60,27,69,46,66,68,74,52,26,65,43,30,68,79,27,27,31,21,65,42,99,87,60,61,80,40,71,62,59,92,84,72,39,61,52,60,53,62,67,43,12,24,76,43,69,76,37,63,69,31,28,50,18,24,58,75,67,90,89,74,86,71,78,26,28,30,115

Mean predicted aligned error: 5.03 Å

Foldseek 3Di:
DDPDPDQQWKWEKEQEAEPFWFQKKWKFKFFPPDPAGALATDGTDMDGPGGGNVCSQVPGDIDIGTDPAFTKMWMWMWTAHPVRFIWIAIWIARIHHYHYFYAYTDDSCPVQQPAPLRAGQANQVRAWGADPVGDIDGDDPPHIGDDCQQGHFPDSPDSQAEQSHHDDPPPPDRRNSD